Protein AF-V8NY51-F1 (afdb_monomer_lite)

Secondary structure (DSSP, 8-state):
-HHHHHHHHHHHHHHHHHHHHHHHHHHHHHHHHHHHHHHHHHHHHHHHHHHHHHHHHHHHHTTS-HHHHHHHHHHHHHHHHHHHHHHHHHHHHHHHHHHHHHHHHHHHHHHHHT--TT--------TTTHHHHHHHHHHHHHHHHHHHHHHHHHHHHHHHHHHHHHHHHHHHHHHHHHHHHHHHHHHT--HHHHHHHHHHHHS--S---HHHHHHHTTS------------PPP------SHHHHHHHHHHHHHHHHHHHTTT--

Organism: Ophiophagus hannah (NCBI:txid8665)

pLDDT: mean 74.8, std 20.64, range [30.45, 98.5]

Structure (mmCIF, N/CA/C/O backbone):
data_AF-V8NY51-F1
#
_entry.id   AF-V8NY51-F1
#
loop_
_atom_site.group_PDB
_atom_site.id
_atom_site.type_symbol
_atom_site.label_atom_id
_atom_site.label_alt_id
_atom_site.label_comp_id
_atom_site.label_asym_id
_atom_site.label_entity_id
_atom_site.label_seq_id
_atom_site.pdbx_PDB_ins_code
_atom_site.Cartn_x
_atom_site.Cartn_y
_atom_site.Cartn_z
_atom_site.occupancy
_atom_site.B_iso_or_equiv
_atom_site.auth_seq_id
_atom_site.auth_comp_id
_atom_site.auth_asym_id
_atom_site.auth_atom_id
_atom_site.pdbx_PDB_model_num
ATOM 1 N N . MET A 1 1 ? 51.376 -2.737 -38.845 1.00 46.22 1 MET A N 1
ATOM 2 C CA . MET A 1 1 ? 50.427 -3.809 -38.460 1.00 46.22 1 MET A CA 1
ATOM 3 C C . MET A 1 1 ? 50.020 -3.769 -36.981 1.00 46.22 1 MET A C 1
ATOM 5 O O . MET A 1 1 ? 48.850 -3.974 -36.711 1.00 46.22 1 MET A O 1
ATOM 9 N N . LEU A 1 2 ? 50.909 -3.431 -36.033 1.00 48.81 2 LEU A N 1
ATOM 10 C CA . LEU A 1 2 ? 50.607 -3.446 -34.583 1.00 48.81 2 LEU A CA 1
ATOM 11 C C . LEU A 1 2 ? 49.610 -2.372 -34.075 1.00 48.81 2 LEU A C 1
ATOM 13 O O . LEU A 1 2 ? 48.967 -2.581 -33.053 1.00 48.81 2 LEU A O 1
ATOM 17 N N . MET A 1 3 ? 49.437 -1.248 -34.781 1.00 48.09 3 MET A N 1
ATOM 18 C CA . MET A 1 3 ? 48.498 -0.178 -34.380 1.00 48.09 3 MET A CA 1
ATOM 19 C C . MET A 1 3 ? 47.025 -0.486 -34.710 1.00 48.09 3 MET A C 1
ATOM 21 O O . MET A 1 3 ? 46.135 0.048 -34.058 1.00 48.09 3 MET A O 1
ATOM 25 N N . LEU A 1 4 ? 46.757 -1.353 -35.696 1.00 52.78 4 LEU A N 1
ATOM 26 C CA . LEU A 1 4 ? 45.390 -1.754 -36.065 1.00 52.78 4 LEU A CA 1
ATOM 27 C C . LEU A 1 4 ? 44.801 -2.783 -35.086 1.00 52.78 4 LEU A C 1
ATOM 29 O O . LEU A 1 4 ? 43.610 -2.720 -34.804 1.00 52.78 4 LEU A O 1
ATOM 33 N N . GLY A 1 5 ? 45.634 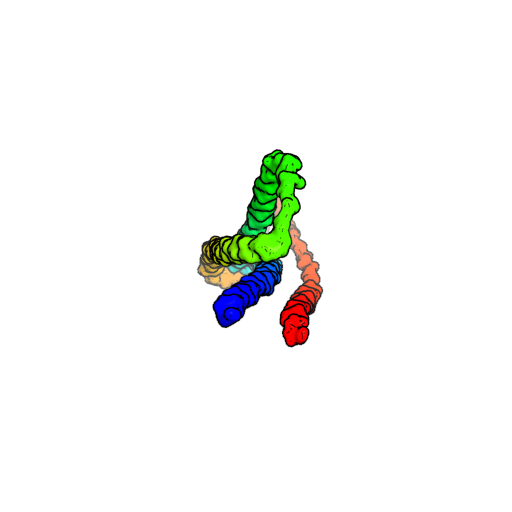-3.674 -34.529 1.00 53.16 5 GLY A N 1
ATOM 34 C CA . GLY A 1 5 ? 45.212 -4.674 -33.537 1.00 53.16 5 GLY A CA 1
ATOM 35 C C . GLY A 1 5 ? 44.739 -4.044 -32.225 1.00 53.16 5 GLY A C 1
ATOM 36 O O . GLY A 1 5 ? 43.625 -4.300 -31.791 1.00 53.16 5 GLY A O 1
ATOM 37 N N . ARG A 1 6 ? 45.504 -3.089 -31.673 1.00 57.78 6 ARG A N 1
ATOM 38 C CA . ARG A 1 6 ? 45.130 -2.385 -30.429 1.00 57.78 6 ARG A CA 1
ATOM 39 C C . ARG A 1 6 ? 43.792 -1.639 -30.507 1.00 57.78 6 ARG A C 1
ATOM 41 O O . ARG A 1 6 ? 43.082 -1.558 -29.511 1.00 57.78 6 ARG A O 1
ATOM 48 N N . GLY A 1 7 ? 43.456 -1.077 -31.669 1.00 60.12 7 GLY A N 1
ATOM 49 C CA . GLY A 1 7 ? 42.178 -0.392 -31.881 1.00 60.12 7 GLY A CA 1
ATOM 50 C C . GLY A 1 7 ? 40.994 -1.344 -32.083 1.00 60.12 7 GLY A C 1
ATOM 51 O O . GLY A 1 7 ? 39.855 -0.938 -31.881 1.00 60.12 7 GLY A O 1
ATOM 52 N N . LEU A 1 8 ? 41.229 -2.592 -32.498 1.00 62.44 8 LEU A N 1
ATOM 53 C CA . LEU A 1 8 ? 40.203 -3.640 -32.553 1.00 62.44 8 LEU A CA 1
ATOM 54 C C . LEU A 1 8 ? 39.927 -4.187 -31.145 1.00 62.44 8 LEU A C 1
ATOM 56 O O . LEU A 1 8 ? 38.780 -4.154 -30.714 1.00 62.44 8 LEU A O 1
ATOM 60 N N . ASP A 1 9 ? 40.975 -4.517 -30.385 1.00 65.44 9 ASP A N 1
ATOM 61 C CA . ASP A 1 9 ? 40.855 -5.059 -29.022 1.00 65.44 9 ASP A CA 1
ATOM 62 C C . ASP A 1 9 ? 40.101 -4.111 -28.064 1.00 65.44 9 ASP A C 1
ATOM 64 O O . ASP A 1 9 ? 39.288 -4.542 -27.245 1.00 65.44 9 ASP A O 1
ATOM 68 N N . ALA A 1 10 ? 40.329 -2.796 -28.178 1.00 67.62 10 ALA A N 1
ATOM 69 C CA . ALA A 1 10 ? 39.623 -1.793 -27.377 1.00 67.62 10 ALA A CA 1
ATOM 70 C C . ALA A 1 10 ? 38.119 -1.714 -27.711 1.00 67.62 10 ALA A C 1
ATOM 72 O O . ALA A 1 10 ? 37.292 -1.601 -26.804 1.00 67.62 10 ALA A O 1
ATOM 73 N N . ARG A 1 11 ? 37.762 -1.820 -28.998 1.00 70.25 11 ARG A N 1
ATOM 74 C CA . ARG A 1 11 ? 36.366 -1.804 -29.472 1.00 70.25 11 ARG A CA 1
ATOM 75 C C . ARG A 1 11 ? 35.618 -3.082 -29.098 1.00 70.25 11 ARG A C 1
ATOM 77 O O . ARG A 1 11 ? 34.444 -3.018 -28.730 1.00 70.25 11 ARG A O 1
ATOM 84 N N . ASP A 1 12 ? 36.298 -4.223 -29.134 1.00 75.62 12 ASP A N 1
ATOM 85 C CA . ASP A 1 12 ? 35.726 -5.503 -28.712 1.00 75.62 12 ASP A CA 1
ATOM 86 C C . ASP A 1 12 ? 35.458 -5.512 -27.201 1.00 75.62 12 ASP A C 1
ATOM 88 O O . ASP A 1 12 ? 34.381 -5.925 -26.760 1.00 75.62 12 ASP A O 1
ATOM 92 N N . ASN A 1 13 ? 36.375 -4.960 -26.396 1.00 79.19 13 ASN A N 1
ATOM 93 C CA . ASN A 1 13 ? 36.153 -4.807 -24.958 1.00 79.19 13 ASN A CA 1
ATOM 94 C C . ASN A 1 13 ? 34.978 -3.861 -24.645 1.00 79.19 13 ASN A C 1
ATOM 96 O O . ASN A 1 13 ? 34.147 -4.179 -23.796 1.00 79.19 13 ASN A O 1
ATOM 100 N N . GLN A 1 14 ? 34.877 -2.733 -25.351 1.00 78.62 14 GLN A N 1
ATOM 101 C CA . GLN A 1 14 ? 33.767 -1.784 -25.212 1.00 78.62 14 GLN A CA 1
ATOM 102 C C . GLN A 1 14 ? 32.420 -2.424 -25.579 1.00 78.62 14 GLN A C 1
ATOM 104 O O . GLN A 1 14 ? 31.444 -2.297 -24.844 1.00 78.62 14 GLN A O 1
ATOM 109 N N . THR A 1 15 ? 32.374 -3.183 -26.676 1.00 81.06 15 THR A N 1
ATOM 110 C CA . THR A 1 15 ? 31.166 -3.904 -27.105 1.00 81.06 15 THR A CA 1
ATOM 111 C C . THR A 1 15 ? 30.736 -4.946 -26.073 1.00 81.06 15 THR A C 1
ATOM 113 O O . THR A 1 15 ? 29.543 -5.086 -25.799 1.00 81.06 15 THR A O 1
ATOM 116 N N . ARG A 1 16 ? 31.693 -5.659 -25.465 1.00 85.94 16 ARG A N 1
ATOM 117 C CA . ARG A 1 16 ? 31.414 -6.615 -24.386 1.00 85.94 16 ARG A CA 1
ATOM 118 C C . ARG A 1 16 ? 30.806 -5.927 -23.164 1.00 85.94 16 ARG A C 1
ATOM 120 O O . ARG A 1 16 ? 29.773 -6.384 -22.690 1.00 85.94 16 ARG A O 1
ATOM 127 N N . GLN A 1 17 ? 31.397 -4.821 -22.709 1.00 85.31 17 GLN A N 1
ATOM 128 C CA . GLN A 1 17 ? 30.892 -4.064 -21.555 1.00 85.31 17 GLN A CA 1
ATOM 129 C C . GLN A 1 17 ? 29.467 -3.547 -21.779 1.00 85.31 17 GLN A C 1
ATOM 131 O O . GLN A 1 17 ? 28.640 -3.610 -20.877 1.00 85.31 17 GLN A O 1
ATOM 136 N N . ILE A 1 18 ? 29.153 -3.088 -22.994 1.00 86.50 18 ILE A N 1
ATOM 137 C CA . ILE A 1 18 ? 27.801 -2.638 -23.349 1.00 86.50 18 ILE A CA 1
ATOM 138 C C . ILE A 1 18 ? 26.796 -3.790 -23.264 1.00 86.50 18 ILE A C 1
ATOM 140 O O . ILE A 1 18 ? 25.734 -3.633 -22.668 1.00 86.50 18 ILE A O 1
ATOM 144 N N . ARG A 1 19 ? 27.123 -4.952 -23.844 1.00 88.19 19 ARG A N 1
ATOM 145 C CA . ARG A 1 19 ? 26.237 -6.127 -23.800 1.00 88.19 19 ARG A CA 1
ATOM 146 C C . ARG A 1 19 ? 25.999 -6.601 -22.372 1.00 88.19 19 ARG A C 1
ATOM 148 O O . ARG A 1 19 ? 24.869 -6.917 -22.025 1.00 88.19 19 ARG A O 1
ATOM 155 N N . GLU A 1 20 ? 27.046 -6.613 -21.557 1.00 93.00 20 GLU A N 1
ATOM 156 C CA . GLU A 1 20 ? 26.959 -6.968 -20.142 1.00 93.00 20 GLU A CA 1
ATOM 157 C C . GLU A 1 20 ? 26.083 -5.977 -19.365 1.00 93.00 20 GLU A C 1
ATOM 159 O O . GLU A 1 20 ? 25.201 -6.393 -18.621 1.00 93.00 20 GLU A O 1
ATOM 164 N N . ALA A 1 21 ? 26.242 -4.669 -19.592 1.00 90.75 21 ALA A N 1
ATOM 165 C CA . ALA A 1 21 ? 25.409 -3.650 -18.957 1.00 90.75 21 ALA A CA 1
ATOM 166 C C . ALA A 1 21 ? 23.920 -3.807 -19.307 1.00 90.75 21 ALA A C 1
ATOM 168 O O . ALA A 1 21 ? 23.075 -3.715 -18.417 1.00 90.75 21 ALA A O 1
ATOM 169 N N . VAL A 1 22 ? 23.599 -4.076 -20.577 1.00 92.31 22 VAL A N 1
ATOM 170 C CA . VAL A 1 22 ? 22.217 -4.329 -21.016 1.00 92.31 22 VAL A CA 1
ATOM 171 C C . VAL A 1 22 ? 21.676 -5.611 -20.385 1.00 92.31 22 VAL A C 1
ATOM 173 O O . VAL A 1 22 ? 20.619 -5.564 -19.763 1.00 92.31 22 VAL A O 1
ATOM 176 N N . SER A 1 23 ? 22.428 -6.713 -20.451 1.00 95.56 23 SER A N 1
ATOM 177 C CA . SER A 1 23 ? 22.021 -7.999 -19.873 1.00 95.56 23 SER A CA 1
ATOM 178 C C . SER A 1 23 ? 21.780 -7.908 -18.363 1.00 95.56 23 SER A C 1
ATOM 180 O O . SER A 1 23 ? 20.821 -8.488 -17.860 1.00 95.56 23 SER A O 1
ATOM 182 N N . ASN A 1 24 ? 22.615 -7.159 -17.638 1.00 96.00 24 ASN A N 1
ATOM 183 C CA . ASN A 1 24 ? 22.450 -6.948 -16.201 1.00 96.00 24 ASN A CA 1
ATOM 184 C C . ASN A 1 24 ? 21.186 -6.142 -15.888 1.00 96.00 24 ASN A C 1
ATOM 186 O O . ASN A 1 24 ? 20.493 -6.442 -14.919 1.00 96.00 24 ASN A O 1
ATOM 190 N N . VAL A 1 25 ? 20.873 -5.124 -16.698 1.00 96.56 25 VAL A N 1
ATOM 191 C CA . VAL A 1 25 ? 19.627 -4.361 -16.541 1.00 96.56 25 VAL A CA 1
ATOM 192 C C . VAL A 1 25 ? 18.423 -5.242 -16.813 1.00 96.56 25 VAL A C 1
ATOM 194 O O . VAL A 1 25 ? 17.515 -5.254 -15.994 1.00 96.56 25 VAL A O 1
ATOM 197 N N . GLU A 1 26 ? 18.415 -5.985 -17.919 1.00 94.94 26 GLU A N 1
ATOM 198 C CA . GLU A 1 26 ? 17.300 -6.863 -18.284 1.00 94.94 26 GLU A CA 1
ATOM 199 C C . GLU A 1 26 ? 17.021 -7.897 -17.192 1.00 94.94 26 GLU A C 1
ATOM 201 O O . GLU A 1 26 ? 15.873 -8.032 -16.768 1.00 94.94 26 GLU A O 1
ATOM 206 N N . LYS A 1 27 ? 18.072 -8.544 -16.674 1.00 96.25 27 LYS A N 1
ATOM 207 C CA . LYS A 1 27 ? 17.958 -9.499 -15.570 1.00 96.25 27 LYS A CA 1
ATOM 208 C C . LYS A 1 27 ? 17.388 -8.842 -14.312 1.00 96.25 27 LYS A C 1
ATOM 210 O O . LYS A 1 27 ? 16.312 -9.211 -13.852 1.00 96.25 27 LYS A O 1
ATOM 215 N N . HIS A 1 28 ? 18.077 -7.841 -13.769 1.00 97.12 28 HIS A N 1
ATOM 216 C CA . HIS A 1 28 ? 17.713 -7.299 -12.460 1.00 97.12 28 HIS A CA 1
ATOM 217 C C . HIS A 1 28 ? 16.422 -6.482 -12.481 1.00 97.12 28 HIS A C 1
ATOM 219 O O . HIS A 1 28 ? 15.698 -6.469 -11.492 1.00 97.12 28 HIS A O 1
ATOM 225 N N . PHE A 1 29 ? 16.094 -5.801 -13.583 1.00 96.25 29 PHE A N 1
ATOM 226 C CA . PHE A 1 29 ? 14.790 -5.144 -13.692 1.00 96.25 29 PHE A CA 1
ATOM 227 C C . PHE A 1 29 ? 13.666 -6.173 -13.834 1.00 96.25 29 PHE A C 1
ATOM 229 O O . PHE A 1 29 ? 12.587 -5.935 -13.297 1.00 96.25 29 PHE A O 1
ATOM 236 N N . GLY A 1 30 ? 13.915 -7.308 -14.496 1.00 92.81 30 GLY A N 1
ATOM 237 C CA . GLY A 1 30 ? 12.990 -8.442 -14.518 1.00 92.81 30 GLY A CA 1
ATOM 238 C C . GLY A 1 30 ? 12.700 -8.968 -13.110 1.00 92.81 30 GLY A C 1
ATOM 239 O O . GLY A 1 30 ? 11.540 -8.989 -12.697 1.00 92.81 30 GLY A O 1
ATOM 240 N N . GLU A 1 31 ? 13.752 -9.278 -12.348 1.00 96.19 31 GLU A N 1
ATOM 241 C CA . GLU A 1 31 ? 13.658 -9.728 -10.949 1.00 96.19 31 GLU A CA 1
ATOM 242 C C . GLU A 1 31 ? 12.934 -8.695 -10.071 1.00 96.19 31 GLU A C 1
ATOM 244 O O . GLU A 1 31 ? 12.006 -9.029 -9.337 1.00 96.19 31 GLU A O 1
ATOM 249 N N . LEU A 1 32 ? 13.293 -7.409 -10.180 1.00 95.12 32 LEU A N 1
ATOM 250 C CA . LEU A 1 32 ? 12.621 -6.338 -9.438 1.00 95.12 32 LEU A CA 1
ATOM 251 C C . LEU A 1 32 ? 11.127 -6.276 -9.759 1.00 95.12 32 LEU A C 1
ATOM 253 O O . LEU A 1 32 ? 10.318 -6.097 -8.852 1.00 95.12 32 LEU A O 1
ATOM 257 N N . CYS A 1 33 ? 10.738 -6.422 -11.027 1.00 92.62 33 CYS A N 1
ATOM 258 C CA . CYS A 1 33 ? 9.330 -6.440 -11.410 1.00 92.62 33 CYS A CA 1
ATOM 259 C C . CYS A 1 33 ? 8.570 -7.608 -10.768 1.00 92.62 33 CYS A C 1
ATOM 261 O O . CYS A 1 33 ? 7.465 -7.389 -10.269 1.00 92.62 33 CYS A O 1
ATOM 263 N N . GLN A 1 34 ? 9.152 -8.810 -10.750 1.00 93.25 34 GLN A N 1
ATOM 264 C CA . GLN A 1 34 ? 8.559 -9.977 -10.089 1.00 93.25 34 GLN A CA 1
ATOM 265 C C . GLN A 1 34 ? 8.423 -9.748 -8.579 1.00 93.25 34 GLN A C 1
ATOM 267 O O . GLN A 1 34 ? 7.333 -9.905 -8.029 1.00 93.25 34 GLN A O 1
ATOM 272 N N . ILE A 1 35 ? 9.484 -9.266 -7.926 1.00 95.44 35 ILE A N 1
ATOM 273 C CA . ILE A 1 35 ? 9.493 -8.989 -6.483 1.00 95.44 35 ILE A CA 1
ATOM 274 C C . ILE A 1 35 ? 8.460 -7.917 -6.116 1.00 95.44 35 ILE A C 1
ATOM 276 O O . ILE A 1 35 ? 7.714 -8.090 -5.155 1.00 95.44 35 ILE A O 1
ATOM 280 N N . PHE A 1 36 ? 8.358 -6.821 -6.875 1.00 93.00 36 PHE A N 1
ATOM 281 C CA . PHE A 1 36 ? 7.344 -5.794 -6.616 1.00 93.00 36 PHE A CA 1
ATOM 282 C C . PHE A 1 36 ? 5.919 -6.326 -6.800 1.00 93.00 36 PHE A C 1
ATOM 284 O O . PHE A 1 36 ? 5.031 -5.951 -6.035 1.00 93.00 36 PHE A O 1
ATOM 291 N N . ALA A 1 37 ? 5.685 -7.195 -7.786 1.00 86.50 37 ALA A N 1
ATOM 292 C CA . ALA A 1 37 ? 4.381 -7.824 -7.971 1.00 86.50 37 ALA A CA 1
ATOM 293 C C . ALA A 1 37 ? 4.028 -8.739 -6.787 1.00 86.50 37 ALA A C 1
ATOM 295 O O . ALA A 1 37 ? 2.929 -8.631 -6.239 1.00 86.50 37 ALA A O 1
ATOM 296 N N . ALA A 1 38 ? 4.968 -9.577 -6.342 1.00 89.19 38 ALA A N 1
ATOM 297 C CA . ALA A 1 38 ? 4.806 -10.415 -5.156 1.00 89.19 38 ALA A CA 1
ATOM 298 C C . ALA A 1 38 ? 4.560 -9.574 -3.891 1.00 89.19 38 ALA A C 1
ATOM 300 O O . ALA A 1 38 ? 3.629 -9.848 -3.138 1.00 89.19 38 ALA A O 1
ATOM 301 N N . TYR A 1 39 ? 5.314 -8.488 -3.703 1.00 92.19 39 TYR A N 1
ATOM 302 C CA . TYR A 1 39 ? 5.144 -7.563 -2.581 1.00 92.19 39 TYR A CA 1
ATOM 303 C C . TYR A 1 39 ? 3.727 -6.972 -2.512 1.00 92.19 39 TYR A C 1
ATOM 305 O O . TYR A 1 39 ? 3.111 -6.949 -1.444 1.00 92.19 39 TYR A O 1
ATOM 313 N N . VAL A 1 40 ? 3.177 -6.537 -3.650 1.00 87.81 40 VAL A N 1
ATOM 314 C CA . VAL A 1 40 ? 1.802 -6.012 -3.720 1.00 87.81 40 VAL A CA 1
ATOM 315 C C . VAL A 1 40 ? 0.779 -7.104 -3.387 1.00 87.81 40 VAL A C 1
ATOM 317 O O . VAL A 1 40 ? -0.146 -6.849 -2.620 1.00 87.81 40 VAL A O 1
ATOM 320 N N . ARG A 1 41 ? 0.963 -8.339 -3.879 1.00 87.25 41 ARG A N 1
ATOM 321 C CA . ARG A 1 41 ? 0.085 -9.473 -3.529 1.00 87.25 41 ARG A CA 1
ATOM 322 C C . ARG A 1 41 ? 0.119 -9.786 -2.031 1.00 87.25 41 ARG A C 1
ATOM 324 O O . ARG A 1 41 ? -0.939 -9.872 -1.413 1.00 87.25 41 ARG A O 1
ATOM 331 N N . LYS A 1 42 ? 1.311 -9.885 -1.424 1.00 91.50 42 LYS A N 1
ATOM 332 C CA . LYS A 1 42 ? 1.456 -10.108 0.029 1.00 91.50 42 LYS A CA 1
ATOM 333 C C . LYS A 1 42 ? 0.818 -8.975 0.842 1.00 91.50 42 LYS A C 1
ATOM 335 O O . LYS A 1 42 ? 0.217 -9.223 1.884 1.00 91.50 42 LYS A O 1
ATOM 340 N N . THR A 1 43 ? 0.876 -7.743 0.339 1.00 89.75 43 THR A N 1
ATOM 341 C CA . THR A 1 43 ? 0.224 -6.585 0.967 1.00 89.75 43 THR A CA 1
ATOM 342 C C . THR A 1 43 ? -1.304 -6.690 0.957 1.00 89.75 43 THR A C 1
ATOM 344 O O . THR A 1 43 ? -1.934 -6.403 1.977 1.00 89.75 43 THR A O 1
ATOM 347 N N . ALA A 1 44 ? -1.899 -7.153 -0.147 1.00 86.06 44 ALA A N 1
ATOM 348 C CA . ALA A 1 44 ? -3.335 -7.418 -0.224 1.00 86.06 44 ALA A CA 1
ATOM 349 C C . ALA A 1 44 ? -3.759 -8.555 0.724 1.00 86.06 44 ALA A C 1
ATOM 351 O O . ALA A 1 44 ? -4.700 -8.382 1.489 1.00 86.06 44 ALA A O 1
ATOM 352 N N . ARG A 1 45 ? -3.005 -9.662 0.778 1.00 88.06 45 ARG A N 1
ATOM 353 C CA . ARG A 1 45 ? -3.290 -10.777 1.705 1.00 88.06 45 ARG A CA 1
ATOM 354 C C . ARG A 1 45 ? -3.262 -10.357 3.172 1.00 88.06 45 ARG A C 1
ATOM 356 O O . ARG A 1 45 ? -4.104 -10.773 3.963 1.00 88.06 45 ARG A O 1
ATOM 363 N N . LEU A 1 46 ? -2.311 -9.498 3.546 1.00 90.75 46 LEU A N 1
ATOM 364 C CA . LEU A 1 46 ? -2.238 -8.963 4.906 1.00 90.75 46 LEU A CA 1
ATOM 365 C C . LEU A 1 46 ? -3.500 -8.168 5.277 1.00 90.75 46 LEU A C 1
ATOM 367 O O . LEU A 1 46 ? -3.918 -8.204 6.434 1.00 90.75 46 LEU A O 1
ATOM 371 N N . ARG A 1 47 ? -4.105 -7.462 4.314 1.00 91.00 47 ARG A N 1
ATOM 372 C CA . ARG A 1 47 ? -5.392 -6.785 4.506 1.00 91.00 47 ARG A CA 1
ATOM 373 C C . ARG A 1 47 ? -6.498 -7.806 4.755 1.00 91.00 47 ARG A C 1
ATOM 375 O O . ARG A 1 47 ? -7.173 -7.704 5.766 1.00 91.00 47 ARG A O 1
ATOM 382 N N . ASP A 1 48 ? -6.603 -8.841 3.931 1.00 91.25 48 ASP A N 1
ATOM 383 C CA . ASP A 1 48 ? -7.650 -9.857 4.091 1.00 91.25 48 ASP A CA 1
ATOM 384 C C . ASP A 1 48 ? -7.596 -10.519 5.488 1.00 91.25 48 ASP A C 1
ATOM 386 O O . ASP A 1 48 ? -8.619 -10.676 6.159 1.00 91.25 48 ASP A O 1
ATOM 390 N N . LYS A 1 49 ? -6.394 -10.821 6.005 1.00 95.19 49 LYS A N 1
ATOM 391 C CA . LYS A 1 49 ? -6.232 -11.329 7.383 1.00 95.19 49 LYS A CA 1
ATOM 392 C C . LYS A 1 49 ? -6.550 -10.278 8.452 1.00 95.19 49 LYS A C 1
ATOM 394 O O . LYS A 1 49 ? -7.076 -10.624 9.513 1.00 95.19 49 LYS A O 1
ATOM 399 N N . ALA A 1 50 ? -6.251 -9.004 8.204 1.00 94.38 50 ALA A N 1
ATOM 400 C CA . ALA A 1 50 ? -6.621 -7.923 9.111 1.00 94.38 50 ALA A CA 1
ATOM 401 C C . ALA A 1 50 ? -8.151 -7.748 9.190 1.00 94.38 50 ALA A C 1
ATOM 403 O O . ALA A 1 50 ? -8.675 -7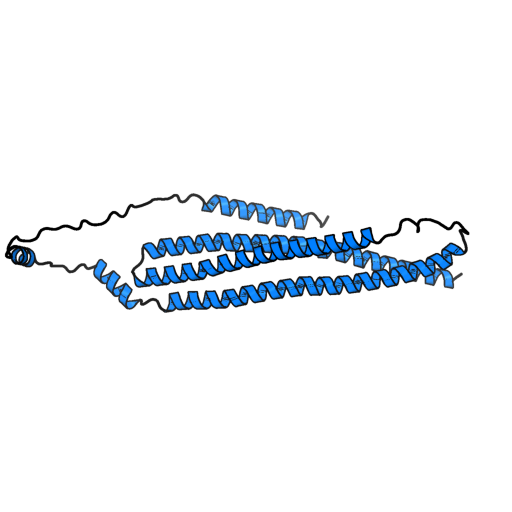.525 10.284 1.00 94.38 50 ALA A O 1
ATOM 404 N N . ASP A 1 51 ? -8.884 -7.933 8.091 1.00 94.25 51 ASP A N 1
ATOM 405 C CA . ASP A 1 51 ? -10.352 -7.916 8.062 1.00 94.25 51 ASP A CA 1
ATOM 406 C C . ASP A 1 51 ? -10.936 -9.062 8.897 1.00 94.25 51 ASP A C 1
ATOM 408 O O . ASP A 1 51 ? -11.866 -8.861 9.685 1.00 94.25 51 ASP A O 1
ATOM 412 N N . LEU A 1 52 ? -10.360 -10.265 8.801 1.00 96.69 52 LEU A N 1
ATOM 413 C CA . LEU A 1 52 ? -10.738 -11.384 9.670 1.00 96.69 52 LEU A CA 1
ATOM 414 C C . LEU A 1 52 ? -10.510 -11.055 11.152 1.00 96.69 52 LEU A C 1
ATOM 416 O O . LEU A 1 52 ? -11.385 -11.317 11.981 1.00 96.69 52 LEU A O 1
ATOM 420 N N . LEU A 1 53 ? -9.377 -10.430 11.486 1.00 97.44 53 LEU A N 1
ATOM 421 C CA . LEU A 1 53 ? -9.069 -10.016 12.854 1.00 97.44 53 LEU A CA 1
ATOM 422 C C . LEU A 1 53 ? -10.080 -8.987 13.384 1.00 97.44 53 LEU A C 1
ATOM 424 O O . LEU A 1 53 ? -10.584 -9.145 14.495 1.00 97.44 53 LEU A O 1
ATOM 428 N N . VAL A 1 54 ? -10.413 -7.961 12.597 1.00 97.50 54 VAL A N 1
ATOM 429 C CA . VAL A 1 54 ? -11.451 -6.972 12.945 1.00 97.50 54 VAL A CA 1
ATOM 430 C C . VAL A 1 54 ? -12.781 -7.659 13.245 1.00 97.50 54 VAL A C 1
ATOM 432 O O . VAL A 1 54 ? -13.414 -7.373 14.265 1.00 97.50 54 VAL A O 1
ATOM 435 N N . ASN A 1 55 ? -13.201 -8.579 12.374 1.00 97.25 55 ASN A N 1
ATOM 436 C CA . ASN A 1 55 ? -14.470 -9.284 12.516 1.00 97.25 55 ASN A CA 1
ATOM 437 C C . ASN A 1 55 ? -14.521 -10.122 13.801 1.00 97.25 55 ASN A C 1
ATOM 439 O O . ASN A 1 55 ? -15.524 -10.078 14.520 1.00 97.25 55 ASN A O 1
ATOM 443 N N . GLU A 1 56 ? -13.439 -10.831 14.132 1.00 98.50 56 GLU A N 1
ATOM 444 C CA . GLU A 1 56 ? -13.357 -11.614 15.369 1.00 98.50 56 GLU A CA 1
ATOM 445 C C . GLU A 1 56 ? -13.348 -10.713 16.613 1.00 98.50 56 GLU A C 1
ATOM 447 O O . GLU A 1 56 ? -14.046 -10.999 17.587 1.00 98.50 56 GLU A O 1
ATOM 452 N N . ILE A 1 57 ? -12.648 -9.572 16.577 1.00 98.44 57 ILE A N 1
ATOM 453 C CA . ILE A 1 57 ? -12.666 -8.600 17.683 1.00 98.44 57 ILE A CA 1
ATOM 454 C C . ILE A 1 57 ? -14.077 -8.047 17.892 1.00 98.44 57 ILE A C 1
ATOM 456 O O . ILE A 1 57 ? -14.532 -7.949 19.032 1.00 98.44 57 ILE A O 1
ATOM 460 N N . HIS A 1 58 ? -14.808 -7.723 16.824 1.00 98.31 58 HIS A N 1
ATOM 461 C CA . HIS A 1 58 ? -16.205 -7.304 16.940 1.00 98.31 58 HIS A CA 1
ATOM 462 C C . HIS A 1 58 ? -17.107 -8.403 17.514 1.00 98.31 58 HIS A C 1
ATOM 464 O O . HIS A 1 58 ? -18.002 -8.095 18.312 1.00 98.31 58 HIS A O 1
ATOM 470 N N . ALA A 1 59 ? -16.886 -9.661 17.124 1.00 98.38 59 ALA A N 1
ATOM 471 C CA . ALA A 1 59 ? -17.628 -10.802 17.644 1.00 98.38 59 ALA A CA 1
ATOM 472 C C . ALA A 1 59 ? -17.370 -10.997 19.145 1.00 98.38 59 ALA A C 1
ATOM 474 O O . ALA A 1 59 ? -18.328 -11.095 19.915 1.00 98.38 59 ALA A O 1
ATOM 475 N N . TYR A 1 60 ? -16.106 -10.958 19.574 1.00 98.50 60 TYR A N 1
ATOM 476 C CA . TYR A 1 60 ? -15.740 -11.061 20.985 1.00 98.50 60 TYR A CA 1
ATOM 477 C C . TYR A 1 60 ? -16.246 -9.864 21.793 1.00 98.50 60 TYR A C 1
ATOM 479 O O . TYR A 1 60 ? -16.899 -10.033 22.814 1.00 98.50 60 TYR A O 1
ATOM 487 N N . ALA A 1 61 ? -16.104 -8.639 21.284 1.00 98.19 61 ALA A N 1
ATOM 488 C CA . ALA A 1 61 ? -16.655 -7.452 21.936 1.00 98.19 61 ALA A CA 1
ATOM 489 C C . ALA A 1 61 ? -18.162 -7.582 22.219 1.00 98.19 61 ALA A C 1
ATOM 491 O O . ALA A 1 61 ? -18.672 -7.023 23.187 1.00 98.19 61 ALA A O 1
ATOM 492 N N . ALA A 1 62 ? -18.916 -8.321 21.396 1.00 97.69 62 ALA A N 1
ATOM 493 C CA . ALA A 1 62 ? -20.338 -8.528 21.631 1.00 97.69 62 ALA A CA 1
ATOM 494 C C . ALA A 1 62 ? -20.646 -9.350 22.897 1.00 97.69 62 ALA A C 1
ATOM 496 O O . ALA A 1 62 ? -21.751 -9.175 23.425 1.00 97.69 62 ALA A O 1
ATOM 497 N N . THR A 1 63 ? -19.707 -10.180 23.370 1.00 96.69 63 THR A N 1
ATOM 498 C CA . THR A 1 63 ? -19.831 -11.033 24.566 1.00 96.69 63 THR A CA 1
ATOM 499 C C . THR A 1 63 ? -19.368 -10.363 25.853 1.00 96.69 63 THR A C 1
ATOM 501 O O . THR A 1 63 ? -19.721 -10.836 26.931 1.00 96.69 63 THR A O 1
ATOM 504 N N . GLU A 1 64 ? -18.631 -9.260 25.744 1.00 96.69 64 GLU A N 1
ATOM 505 C CA . GLU A 1 64 ? -17.988 -8.606 26.881 1.00 96.69 64 GLU A CA 1
ATOM 506 C C . GLU A 1 64 ? -18.869 -7.576 27.604 1.00 96.69 64 GLU A C 1
ATOM 508 O O . GLU A 1 64 ? -19.938 -7.154 27.139 1.00 96.69 64 GLU A O 1
ATOM 513 N N . THR A 1 65 ? -18.389 -7.168 28.779 1.00 95.94 65 THR A N 1
ATOM 514 C CA . THR A 1 65 ? -18.942 -6.092 29.608 1.00 95.94 65 THR A CA 1
ATOM 515 C C . THR A 1 65 ? -18.936 -4.739 28.879 1.00 95.94 65 THR A C 1
ATOM 517 O O . THR A 1 65 ? -18.188 -4.561 27.918 1.00 95.94 65 THR A O 1
ATOM 520 N N . PRO A 1 66 ? -19.807 -3.781 29.260 1.00 94.75 66 PRO A N 1
ATOM 521 C CA . PRO A 1 66 ? -20.059 -2.579 28.465 1.00 94.75 66 PRO A CA 1
ATOM 522 C C . PRO A 1 66 ? -18.820 -1.753 28.094 1.00 94.75 66 PRO A C 1
ATOM 524 O O . PRO A 1 66 ? -18.739 -1.318 26.941 1.00 94.75 66 PRO A O 1
ATOM 527 N N . ASN A 1 67 ? -17.866 -1.548 29.009 1.00 94.94 67 ASN A N 1
ATOM 528 C CA . ASN A 1 67 ? -16.695 -0.717 28.722 1.00 94.94 67 ASN A CA 1
ATOM 529 C C . ASN A 1 67 ? -15.675 -1.449 27.848 1.00 94.94 67 ASN A C 1
ATOM 531 O O . ASN A 1 67 ? -15.217 -0.890 26.852 1.00 94.94 67 ASN A O 1
ATOM 535 N N . LEU A 1 68 ? -15.386 -2.716 28.139 1.00 97.31 68 LEU A N 1
ATOM 536 C CA . LEU A 1 68 ? -14.520 -3.572 27.332 1.00 97.31 68 LEU A CA 1
ATOM 537 C C . LEU A 1 68 ? -15.095 -3.752 25.926 1.00 97.31 68 LEU A C 1
ATOM 539 O O . LEU A 1 68 ? -14.385 -3.588 24.937 1.00 97.31 68 LEU A O 1
ATOM 543 N N . LYS A 1 69 ? -16.405 -3.982 25.817 1.00 97.56 69 LYS A N 1
ATOM 544 C CA . LYS A 1 69 ? -17.126 -4.017 24.542 1.00 97.56 69 LYS A CA 1
ATOM 545 C C . LYS A 1 69 ? -16.929 -2.739 23.737 1.00 97.56 69 LYS A C 1
ATOM 547 O O . LYS A 1 69 ? -16.687 -2.813 22.533 1.00 97.56 69 LYS A O 1
ATOM 552 N N . LEU A 1 70 ? -17.067 -1.576 24.372 1.00 97.25 70 LEU A N 1
ATOM 553 C CA . LEU A 1 70 ? -16.881 -0.290 23.707 1.00 97.25 70 LEU A CA 1
ATOM 554 C C . LEU A 1 70 ? -15.423 -0.091 23.272 1.00 97.25 70 LEU A C 1
ATOM 556 O O . LEU A 1 70 ? -15.187 0.265 22.120 1.00 97.25 70 LEU A O 1
ATOM 560 N N . GLY A 1 71 ? -14.455 -0.370 24.147 1.00 97.81 71 GLY A N 1
ATOM 561 C CA . GLY A 1 71 ? -13.027 -0.247 23.845 1.00 97.81 71 GLY A CA 1
ATOM 562 C C . GLY A 1 71 ? -12.582 -1.150 22.696 1.00 97.81 71 GLY A C 1
ATOM 563 O O . GLY A 1 71 ? -11.934 -0.679 21.762 1.00 97.81 71 GLY A O 1
ATOM 564 N N . LEU A 1 72 ? -13.002 -2.420 22.705 1.00 98.31 72 LEU A N 1
ATOM 565 C CA . LEU A 1 72 ? -12.719 -3.374 21.629 1.00 98.31 72 LEU A CA 1
ATOM 566 C C . LEU A 1 72 ? -13.379 -2.969 20.308 1.00 98.31 72 LEU A C 1
ATOM 568 O O . LEU A 1 72 ? -12.744 -3.058 19.259 1.00 98.31 72 LEU A O 1
ATOM 572 N N . LYS A 1 73 ? -14.629 -2.486 20.343 1.00 98.12 73 LYS A N 1
ATOM 573 C CA . LYS A 1 73 ? -15.294 -1.963 19.143 1.00 98.12 73 LYS A CA 1
ATOM 574 C C . LYS A 1 73 ? -14.558 -0.765 18.560 1.00 98.12 73 LYS A C 1
ATOM 576 O O . LYS A 1 73 ? -14.265 -0.775 17.374 1.00 98.12 73 LYS A O 1
ATOM 581 N N . ASN A 1 74 ? -14.212 0.217 19.388 1.00 98.00 74 ASN A N 1
ATOM 582 C CA . ASN A 1 74 ? -13.502 1.406 18.927 1.00 98.00 74 ASN A CA 1
ATOM 583 C C . ASN A 1 74 ? -12.104 1.056 18.392 1.00 98.00 74 ASN A C 1
ATOM 585 O O . ASN A 1 74 ? -11.660 1.636 17.406 1.00 98.00 74 ASN A O 1
ATOM 589 N N . PHE A 1 75 ? -11.406 0.098 19.012 1.00 98.25 75 PHE A N 1
ATOM 590 C CA . PHE A 1 75 ? -10.150 -0.434 18.478 1.00 98.25 75 PHE A CA 1
ATOM 591 C C . PHE A 1 75 ? -10.346 -1.050 17.087 1.00 98.25 75 PHE A C 1
ATOM 593 O O . PHE A 1 75 ? -9.617 -0.696 16.164 1.00 98.25 75 PHE A O 1
ATOM 600 N N . ALA A 1 76 ? -11.331 -1.939 16.931 1.00 97.75 76 ALA A N 1
ATOM 601 C CA . ALA A 1 76 ? -11.619 -2.602 15.662 1.00 97.75 76 ALA A CA 1
ATOM 602 C C . ALA A 1 76 ? -12.046 -1.606 14.571 1.00 97.75 76 ALA A C 1
ATOM 604 O O . ALA A 1 76 ? -11.596 -1.723 13.432 1.00 97.75 76 ALA A O 1
ATOM 605 N N . ASP A 1 77 ? -12.826 -0.581 14.925 1.00 97.25 77 ASP A N 1
ATOM 606 C CA . ASP A 1 77 ? -13.227 0.491 14.011 1.00 97.25 77 ASP A CA 1
ATOM 607 C C . ASP A 1 77 ? -12.012 1.310 13.539 1.00 97.25 77 ASP A C 1
ATOM 609 O O . ASP A 1 77 ? -11.883 1.589 12.348 1.00 97.25 77 ASP A O 1
ATOM 613 N N . GLU A 1 78 ? -11.088 1.683 14.437 1.00 97.12 78 GLU A N 1
ATOM 614 C CA . GLU A 1 78 ? -9.842 2.356 14.033 1.00 97.12 78 GLU A CA 1
ATOM 615 C C . GLU A 1 78 ? -8.969 1.445 13.168 1.00 97.12 78 GLU A C 1
ATOM 617 O O . GLU A 1 78 ? -8.462 1.872 12.131 1.00 97.12 78 GLU A O 1
ATOM 622 N N . PHE A 1 79 ? -8.824 0.176 13.548 1.00 94.94 79 PHE A N 1
ATOM 623 C CA . PHE A 1 79 ? -8.015 -0.775 12.796 1.00 94.94 79 PHE A CA 1
ATOM 624 C C . PHE A 1 79 ? -8.601 -1.063 11.403 1.00 94.94 79 PHE A C 1
ATOM 626 O O . PHE A 1 79 ? -7.844 -1.191 10.446 1.00 94.94 79 PHE A O 1
ATOM 633 N N . SER A 1 80 ? -9.927 -1.047 11.239 1.00 95.06 80 SER A N 1
ATOM 634 C CA . SER A 1 80 ? -10.591 -1.138 9.927 1.00 95.06 80 SER A CA 1
ATOM 635 C C . SER A 1 80 ? -10.231 0.032 9.011 1.00 95.06 80 SER A C 1
ATOM 637 O O . SER A 1 80 ? -9.917 -0.168 7.841 1.00 95.06 80 SER A O 1
ATOM 639 N N . LYS A 1 81 ? -10.163 1.262 9.542 1.00 93.44 81 LYS A N 1
ATOM 640 C CA . LYS A 1 81 ? -9.770 2.442 8.744 1.00 93.44 81 LYS A CA 1
ATOM 641 C C . LYS A 1 81 ? -8.363 2.317 8.163 1.00 93.44 81 LYS A C 1
ATOM 643 O O . LYS A 1 81 ? -8.084 2.894 7.113 1.00 93.44 81 LYS A O 1
ATOM 648 N N . LEU A 1 82 ? -7.463 1.595 8.836 1.00 90.38 82 LEU A N 1
ATOM 649 C CA . LEU A 1 82 ? -6.125 1.325 8.307 1.00 90.38 82 LEU A CA 1
ATOM 650 C C . LEU A 1 82 ? -6.190 0.494 7.019 1.00 90.38 82 LEU A C 1
ATOM 652 O O . LEU A 1 82 ? -5.405 0.717 6.097 1.00 90.38 82 LEU A O 1
ATOM 656 N N . GLN A 1 83 ? -7.135 -0.441 6.957 1.00 86.00 83 GLN A N 1
ATOM 657 C CA . GLN A 1 83 ? -7.346 -1.331 5.820 1.00 86.00 83 GLN A CA 1
ATOM 658 C C . GLN A 1 83 ? -7.955 -0.581 4.636 1.00 86.00 83 GLN A C 1
ATOM 660 O O . GLN A 1 83 ? -7.431 -0.666 3.523 1.00 86.00 83 GLN A O 1
ATOM 665 N N . ASP A 1 84 ? -8.964 0.251 4.901 1.00 85.38 84 ASP A N 1
ATOM 666 C CA . ASP A 1 84 ? -9.557 1.152 3.907 1.00 85.38 84 ASP A CA 1
ATOM 667 C C . ASP A 1 84 ? -8.515 2.113 3.320 1.00 85.38 84 ASP A C 1
ATOM 669 O O . ASP A 1 84 ? -8.480 2.356 2.112 1.00 85.38 84 ASP A O 1
ATOM 673 N N . TYR A 1 85 ? -7.632 2.653 4.167 1.00 83.50 85 TYR A N 1
ATOM 674 C CA . TYR A 1 85 ? -6.564 3.547 3.723 1.00 83.50 85 TYR A CA 1
ATOM 675 C C . TYR A 1 85 ? -5.575 2.836 2.791 1.00 83.50 85 TYR A C 1
ATOM 677 O O . TYR A 1 85 ? -5.209 3.388 1.752 1.00 83.50 85 TYR A O 1
ATOM 685 N N . ARG A 1 86 ? -5.197 1.594 3.121 1.00 80.00 86 ARG A N 1
ATOM 686 C CA . ARG A 1 86 ? -4.336 0.762 2.271 1.00 80.00 86 ARG A CA 1
ATOM 687 C C . ARG A 1 86 ? -4.974 0.509 0.896 1.00 80.00 86 ARG A C 1
ATOM 689 O O . ARG A 1 86 ? -4.300 0.661 -0.117 1.00 80.00 86 ARG A O 1
ATOM 696 N N . GLN A 1 87 ? -6.271 0.193 0.848 1.00 77.38 87 GLN A N 1
ATOM 697 C CA . GLN A 1 87 ? -7.018 -0.011 -0.406 1.00 77.38 87 GLN A CA 1
ATOM 698 C C . GLN A 1 87 ? -7.106 1.274 -1.251 1.00 77.38 87 GLN A C 1
ATOM 700 O O . GLN A 1 87 ? -6.878 1.255 -2.461 1.00 77.38 87 GLN A O 1
ATOM 705 N N . ALA A 1 88 ? -7.392 2.417 -0.624 1.00 71.62 88 ALA A N 1
ATOM 706 C CA . ALA A 1 88 ? -7.527 3.689 -1.331 1.00 71.62 88 ALA A CA 1
ATOM 707 C C . ALA A 1 88 ? -6.210 4.171 -1.975 1.00 71.62 88 ALA A C 1
ATOM 709 O O . ALA A 1 88 ? -6.232 4.805 -3.035 1.00 71.62 88 ALA A O 1
ATOM 710 N N . GLU A 1 89 ? -5.062 3.876 -1.360 1.00 68.81 89 GLU A N 1
ATOM 711 C CA . GLU A 1 89 ? -3.742 4.189 -1.920 1.00 68.81 89 GLU A CA 1
ATOM 712 C C . GLU A 1 89 ? -3.428 3.348 -3.172 1.00 68.81 89 GLU A C 1
ATOM 714 O O . GLU A 1 89 ? -2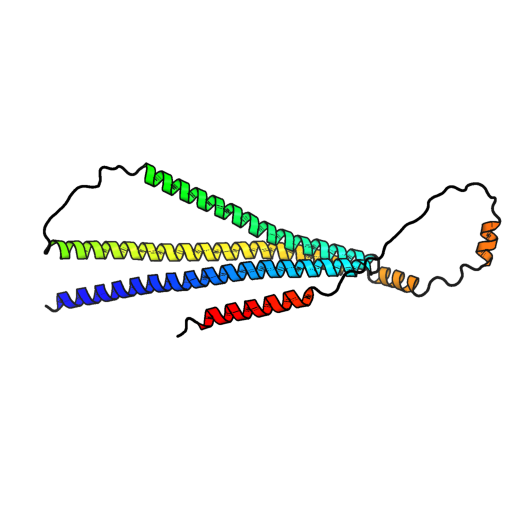.922 3.877 -4.171 1.00 68.81 89 GLU A O 1
ATOM 719 N N . GLU A 1 90 ? -3.798 2.063 -3.162 1.00 65.38 90 GLU A N 1
ATOM 720 C CA . GLU A 1 90 ? -3.662 1.159 -4.312 1.00 65.38 90 GLU A CA 1
ATOM 721 C C . GLU A 1 90 ? -4.486 1.652 -5.519 1.00 65.38 90 GLU A C 1
ATOM 723 O O . GLU A 1 90 ? -3.970 1.752 -6.642 1.00 65.38 90 GLU A O 1
ATOM 728 N N . ASP A 1 91 ? -5.736 2.061 -5.291 1.00 62.84 91 ASP A N 1
ATOM 729 C CA . ASP A 1 91 ? -6.652 2.515 -6.346 1.00 62.84 91 ASP A CA 1
ATOM 730 C C . ASP A 1 91 ? -6.263 3.882 -6.941 1.00 62.84 91 ASP A C 1
ATOM 732 O O . ASP A 1 91 ? -6.349 4.118 -8.159 1.00 62.84 91 ASP A O 1
ATOM 736 N N . LEU A 1 92 ? -5.764 4.798 -6.105 1.00 60.34 92 LEU A N 1
ATOM 737 C CA . LEU A 1 92 ? -5.249 6.089 -6.566 1.00 60.34 92 LEU A CA 1
ATOM 738 C C . LEU A 1 92 ? -4.008 5.908 -7.461 1.00 60.34 92 LEU A C 1
ATOM 740 O O . LEU A 1 92 ? -3.818 6.638 -8.438 1.00 60.34 92 LEU A O 1
ATOM 744 N N . LYS A 1 93 ? -3.188 4.886 -7.198 1.00 61.62 93 LYS A N 1
ATOM 745 C CA . LYS A 1 93 ? -2.025 4.540 -8.026 1.00 61.62 93 LYS A CA 1
ATOM 746 C C . LYS A 1 93 ? -2.428 3.917 -9.367 1.00 61.62 93 LYS A C 1
ATOM 748 O O . LYS A 1 93 ? -1.844 4.254 -10.407 1.00 61.62 93 LYS A O 1
ATOM 753 N N . ALA A 1 94 ? -3.446 3.058 -9.386 1.00 61.12 94 ALA A N 1
ATOM 754 C CA . ALA A 1 94 ? -3.983 2.475 -10.619 1.00 61.12 94 ALA A CA 1
ATOM 755 C C . ALA A 1 94 ? -4.542 3.556 -11.567 1.00 61.12 94 ALA A C 1
ATOM 757 O O . ALA A 1 94 ? -4.282 3.557 -12.774 1.00 61.12 94 ALA A O 1
ATOM 758 N N . THR A 1 95 ? -5.237 4.549 -11.014 1.00 58.38 95 THR A N 1
ATOM 759 C CA . THR A 1 95 ? -5.760 5.681 -11.795 1.00 58.38 95 THR A CA 1
ATOM 760 C C . THR A 1 95 ? -4.653 6.624 -12.287 1.00 58.38 95 THR A C 1
ATOM 762 O O . THR A 1 95 ? -4.700 7.080 -13.435 1.00 58.38 95 THR A O 1
ATOM 765 N N . LEU A 1 96 ? -3.607 6.870 -11.489 1.00 60.38 96 LEU A N 1
ATOM 766 C CA . LEU A 1 96 ? -2.461 7.693 -11.901 1.00 60.38 96 LEU A CA 1
ATOM 767 C C . LEU A 1 96 ? -1.636 7.034 -13.023 1.00 60.38 96 LEU A C 1
ATOM 769 O O . LEU A 1 96 ? -1.237 7.688 -13.991 1.00 60.38 96 LEU A O 1
ATOM 773 N N . THR A 1 97 ? -1.408 5.721 -12.931 1.00 63.88 97 THR A N 1
ATOM 774 C CA . THR A 1 97 ? -0.689 4.953 -13.961 1.00 63.88 97 THR A CA 1
ATOM 775 C C . THR A 1 97 ? -1.462 4.888 -15.279 1.00 63.88 97 THR A C 1
ATOM 777 O O . THR A 1 97 ? -0.850 5.019 -16.344 1.00 63.88 97 THR A O 1
ATOM 780 N N . ALA A 1 98 ? -2.794 4.782 -15.234 1.00 65.19 98 ALA A N 1
ATOM 781 C CA . ALA A 1 98 ? -3.646 4.888 -16.418 1.00 65.19 98 ALA A CA 1
ATOM 782 C C . ALA A 1 98 ? -3.492 6.253 -17.118 1.00 65.19 98 ALA A C 1
ATOM 784 O O . ALA A 1 98 ? -3.253 6.298 -18.327 1.00 65.19 98 ALA A O 1
ATOM 785 N N . LYS A 1 99 ? -3.503 7.361 -16.362 1.00 62.97 99 LYS A N 1
ATOM 786 C CA . LYS A 1 99 ? -3.295 8.709 -16.925 1.00 62.97 99 LYS A CA 1
ATOM 787 C C . LYS A 1 99 ? -1.897 8.920 -17.504 1.00 62.97 99 LYS A C 1
ATOM 789 O O . LYS A 1 99 ? -1.746 9.532 -18.560 1.00 62.97 99 LYS A O 1
ATOM 794 N N . ASN A 1 100 ? -0.863 8.372 -16.867 1.00 68.50 100 ASN A N 1
ATOM 795 C CA . ASN A 1 100 ? 0.502 8.444 -17.395 1.00 68.50 100 ASN A CA 1
ATOM 796 C C . ASN A 1 100 ? 0.669 7.652 -18.705 1.00 68.50 100 ASN A C 1
ATOM 798 O O . ASN A 1 100 ? 1.432 8.064 -19.584 1.00 68.50 100 ASN A O 1
ATOM 802 N N . ARG A 1 101 ? -0.053 6.535 -18.878 1.00 70.44 101 ARG A N 1
ATOM 803 C CA . ARG A 1 101 ? -0.099 5.801 -20.156 1.00 70.44 101 ARG A CA 1
ATOM 804 C C . ARG A 1 101 ? -0.799 6.613 -21.248 1.00 70.44 101 ARG A C 1
ATOM 806 O O . ARG A 1 101 ? -0.275 6.682 -22.358 1.00 70.44 101 ARG A O 1
ATOM 813 N N . GLU A 1 102 ? -1.905 7.278 -20.924 1.00 69.00 102 GLU A N 1
ATOM 814 C CA . GLU A 1 102 ? -2.630 8.164 -21.846 1.00 69.00 102 GLU A CA 1
ATOM 815 C C . GLU A 1 102 ? -1.748 9.336 -22.320 1.00 69.00 102 GLU A C 1
ATOM 817 O O . GLU A 1 102 ? -1.639 9.596 -23.520 1.00 69.00 102 GLU A O 1
ATOM 822 N N . ALA A 1 103 ? -1.003 9.966 -21.405 1.00 67.06 103 ALA A N 1
ATOM 823 C CA . ALA A 1 103 ? -0.052 11.030 -21.734 1.00 67.06 103 ALA A CA 1
ATOM 824 C C . ALA A 1 103 ? 1.074 10.556 -22.679 1.00 67.06 103 ALA A C 1
ATOM 826 O O . ALA A 1 103 ? 1.454 11.268 -23.615 1.00 67.06 103 ALA A O 1
ATOM 827 N N . LYS A 1 104 ? 1.589 9.331 -22.485 1.00 74.00 104 LYS A N 1
ATOM 828 C CA . LYS A 1 104 ? 2.589 8.730 -23.387 1.00 74.00 104 LYS A CA 1
ATOM 829 C C . LYS A 1 104 ? 2.011 8.429 -24.773 1.00 74.00 104 LYS A C 1
ATOM 831 O O . LYS A 1 104 ? 2.689 8.682 -25.770 1.00 74.00 104 LYS A O 1
ATOM 836 N N . GLN A 1 105 ? 0.777 7.928 -24.848 1.00 76.56 105 GLN A N 1
ATOM 837 C CA . GLN A 1 105 ? 0.098 7.653 -26.119 1.00 76.56 105 GLN A CA 1
ATOM 838 C C . GLN A 1 105 ? -0.172 8.939 -26.910 1.00 76.56 105 GLN A C 1
ATOM 840 O O . GLN A 1 105 ? 0.120 8.989 -28.104 1.00 76.56 105 GLN A O 1
ATOM 845 N N . LEU A 1 106 ? -0.626 10.005 -26.244 1.00 71.75 106 LEU A N 1
ATOM 846 C CA . LEU A 1 106 ? -0.818 11.326 -26.854 1.00 71.75 106 LEU A CA 1
ATOM 847 C C . LEU A 1 106 ? 0.492 11.893 -27.423 1.00 71.75 106 LEU A C 1
ATOM 849 O O . LEU A 1 106 ? 0.522 12.343 -28.568 1.00 71.75 106 LEU A O 1
ATOM 853 N N . SER A 1 107 ? 1.600 11.787 -26.681 1.00 72.25 107 SER A N 1
ATOM 854 C CA . SER A 1 107 ? 2.914 12.246 -27.156 1.00 72.25 107 SER A CA 1
ATOM 855 C C . SER A 1 107 ? 3.438 11.436 -28.355 1.00 72.25 107 SER A C 1
ATOM 857 O O . SER A 1 107 ? 4.018 11.997 -29.290 1.00 72.25 107 SER A O 1
ATOM 859 N N . GLN A 1 108 ? 3.219 10.116 -28.378 1.00 73.31 108 GLN A N 1
ATOM 860 C CA . GLN A 1 108 ? 3.575 9.275 -29.530 1.00 73.31 108 GLN A CA 1
ATOM 861 C C . GLN A 1 108 ? 2.722 9.582 -30.769 1.00 73.31 108 GLN A C 1
ATOM 863 O O . GLN A 1 108 ? 3.247 9.619 -31.888 1.00 73.31 108 GLN A O 1
ATOM 868 N N . LEU A 1 109 ? 1.427 9.837 -30.582 1.00 65.06 109 LEU A N 1
ATOM 869 C CA . LEU A 1 109 ? 0.516 10.215 -31.659 1.00 65.06 109 LEU A CA 1
ATOM 870 C C . LEU A 1 109 ? 0.905 11.571 -32.267 1.00 65.06 109 LEU A C 1
ATOM 872 O O . LEU A 1 109 ? 0.898 11.742 -33.483 1.00 65.06 109 LEU A O 1
ATOM 876 N N . GLU A 1 110 ? 1.332 12.524 -31.439 1.00 67.94 110 GLU A N 1
ATOM 877 C CA . GLU A 1 110 ? 1.783 13.837 -31.900 1.00 67.94 110 GLU A CA 1
ATOM 878 C C . GLU A 1 110 ? 3.088 13.756 -32.713 1.00 67.94 110 GLU A C 1
ATOM 880 O O . GLU A 1 110 ? 3.202 14.381 -33.769 1.00 67.94 110 GLU A O 1
ATOM 885 N N . ARG A 1 111 ? 4.039 12.905 -32.299 1.00 67.56 111 ARG A N 1
ATOM 886 C CA . ARG A 1 111 ? 5.283 12.648 -33.052 1.00 67.56 111 ARG A CA 1
ATOM 887 C C . ARG A 1 111 ? 5.045 11.964 -34.395 1.00 67.56 111 ARG A C 1
ATOM 889 O O . ARG A 1 111 ? 5.716 12.284 -35.374 1.00 67.56 111 ARG A O 1
ATOM 896 N N . THR A 1 112 ? 4.117 11.013 -34.454 1.00 61.75 112 THR A N 1
ATOM 897 C CA . THR A 1 112 ? 3.773 10.318 -35.707 1.00 61.75 112 THR A CA 1
ATOM 898 C C . THR A 1 112 ? 2.991 11.220 -36.658 1.00 61.75 112 THR A C 1
ATOM 900 O O . THR A 1 112 ? 3.235 11.172 -37.861 1.00 61.75 112 THR A O 1
ATOM 903 N N . ARG A 1 113 ? 2.154 12.124 -36.132 1.00 60.84 113 ARG A N 1
ATOM 904 C CA . ARG A 1 113 ? 1.448 13.144 -36.925 1.00 60.84 113 ARG A CA 1
ATOM 905 C C . ARG A 1 113 ? 2.383 14.172 -37.577 1.00 60.84 113 ARG A C 1
ATOM 907 O O . ARG A 1 113 ? 2.010 14.767 -38.580 1.00 60.84 113 ARG A O 1
ATOM 914 N N . GLN A 1 114 ? 3.576 14.392 -37.022 1.00 61.31 114 GLN A N 1
ATOM 915 C CA . GLN A 1 114 ? 4.555 15.369 -37.524 1.00 61.31 114 GLN A CA 1
ATOM 916 C C . GLN A 1 114 ? 5.600 14.785 -38.494 1.00 61.31 114 GLN A C 1
ATOM 918 O O . GLN A 1 114 ? 6.463 15.518 -38.977 1.00 61.31 114 GLN A O 1
ATOM 923 N N . ARG A 1 115 ? 5.570 13.480 -38.796 1.00 56.66 115 ARG A N 1
ATOM 924 C CA . ARG A 1 115 ? 6.600 12.846 -39.634 1.00 56.66 115 ARG A CA 1
ATOM 925 C C . ARG A 1 115 ? 6.252 12.981 -41.125 1.00 56.66 115 ARG A C 1
ATOM 927 O O . ARG A 1 115 ? 5.283 12.389 -41.591 1.00 56.66 115 ARG A O 1
ATOM 934 N N . ASN A 1 116 ? 7.045 13.755 -41.872 1.00 56.00 116 ASN A N 1
ATOM 935 C CA . ASN A 1 116 ? 6.850 13.972 -43.311 1.00 56.00 116 ASN A CA 1
ATOM 936 C C . ASN A 1 116 ? 7.255 12.737 -44.156 1.00 56.00 116 ASN A C 1
ATOM 938 O O . ASN A 1 116 ? 8.292 12.133 -43.880 1.00 56.00 116 ASN A O 1
ATOM 942 N N . PRO A 1 117 ? 6.509 12.384 -45.225 1.00 53.44 117 PRO A N 1
ATOM 943 C CA . PRO A 1 117 ? 6.780 11.205 -46.067 1.00 53.44 117 PRO A CA 1
ATOM 944 C C . PRO A 1 117 ? 8.032 11.270 -46.964 1.00 53.44 117 PRO A C 1
ATOM 946 O O . PRO A 1 117 ? 8.385 10.261 -47.573 1.00 53.44 117 PRO A O 1
ATOM 949 N N . SER A 1 118 ? 8.686 12.429 -47.093 1.00 55.69 118 SER A N 1
ATOM 950 C CA . SER A 1 118 ? 9.695 12.677 -48.141 1.00 55.69 118 SER A CA 1
ATOM 951 C C . SER A 1 118 ? 11.125 12.216 -47.828 1.00 55.69 118 SER A C 1
ATOM 953 O O . SER A 1 118 ? 11.959 12.222 -48.728 1.00 55.69 118 SER A O 1
ATOM 955 N N . ASP A 1 119 ? 11.429 11.752 -46.614 1.00 52.56 119 ASP A N 1
ATOM 956 C CA . ASP A 1 119 ? 12.818 11.461 -46.199 1.00 52.56 119 ASP A CA 1
ATOM 957 C C . ASP A 1 119 ? 13.328 10.056 -46.589 1.00 52.56 119 ASP A C 1
ATOM 959 O O . ASP A 1 119 ? 14.241 9.511 -45.970 1.00 52.56 119 ASP A O 1
ATOM 963 N N . ARG A 1 120 ? 12.739 9.426 -47.616 1.00 45.28 120 ARG A N 1
ATOM 964 C CA . ARG A 1 120 ? 13.013 8.020 -47.980 1.00 45.28 120 ARG A CA 1
ATOM 965 C C . ARG A 1 120 ? 13.942 7.802 -49.183 1.00 45.28 120 ARG A C 1
ATOM 967 O O . ARG A 1 120 ? 14.026 6.688 -49.687 1.00 45.28 120 ARG A O 1
ATOM 974 N N . HIS A 1 121 ? 14.660 8.824 -49.629 1.00 55.12 121 HIS A N 1
ATOM 975 C CA . HIS A 1 121 ? 15.627 8.745 -50.732 1.00 55.12 121 HIS A CA 1
ATOM 976 C C . HIS A 1 121 ? 16.801 9.664 -50.351 1.00 55.12 121 HIS A C 1
ATOM 978 O O . HIS A 1 121 ? 16.556 10.784 -49.928 1.00 55.12 121 HIS A O 1
ATOM 984 N N . ILE A 1 122 ? 18.088 9.316 -50.373 1.00 48.06 122 ILE A N 1
ATOM 985 C CA . ILE A 1 122 ? 18.979 8.637 -51.333 1.00 48.06 122 ILE A CA 1
ATOM 986 C C . ILE A 1 122 ? 20.144 8.065 -50.465 1.00 48.06 122 ILE A C 1
ATOM 988 O O . ILE A 1 122 ? 20.352 8.534 -49.348 1.00 48.06 122 ILE A O 1
ATOM 992 N N . ILE A 1 123 ? 20.899 7.029 -50.846 1.00 49.03 123 ILE A N 1
ATOM 993 C CA . ILE A 1 123 ? 22.288 7.144 -51.354 1.00 49.03 123 ILE A CA 1
ATOM 994 C C . ILE A 1 123 ? 22.882 5.725 -51.442 1.00 49.03 123 ILE A C 1
ATOM 996 O O . ILE A 1 123 ? 23.036 5.041 -50.428 1.00 49.03 123 ILE A O 1
ATOM 1000 N N . ALA A 1 124 ? 23.286 5.332 -52.649 1.00 48.78 124 ALA A N 1
ATOM 1001 C CA . ALA A 1 124 ? 24.318 4.328 -52.888 1.00 48.78 124 ALA A CA 1
ATOM 1002 C C . ALA A 1 124 ? 25.678 5.045 -52.985 1.00 48.78 124 ALA A C 1
ATOM 1004 O O . ALA A 1 124 ? 25.722 6.079 -53.638 1.00 48.78 124 ALA A O 1
ATOM 1005 N N . GLU A 1 125 ? 26.736 4.525 -52.333 1.00 41.47 125 GLU A N 1
ATOM 1006 C CA . GLU A 1 125 ? 28.105 4.426 -52.905 1.00 41.47 125 GLU A CA 1
ATOM 1007 C C . GLU A 1 125 ? 29.221 4.004 -51.920 1.00 41.47 125 GLU A C 1
ATOM 1009 O O . GLU A 1 125 ? 29.266 4.445 -50.770 1.00 41.47 125 GLU A O 1
ATOM 1014 N N . SER A 1 126 ? 30.161 3.226 -52.488 1.00 54.47 126 SER A N 1
ATOM 1015 C CA . SER A 1 126 ? 31.563 2.926 -52.123 1.00 54.47 126 SER A CA 1
ATOM 1016 C C . SER A 1 126 ? 31.839 2.091 -50.861 1.00 54.47 126 SER A C 1
ATOM 1018 O O . SER A 1 126 ? 31.995 2.619 -49.771 1.00 54.47 126 SER A O 1
ATOM 1020 N N . GLU A 1 127 ? 31.975 0.768 -51.013 1.00 55.78 127 GLU A N 1
ATOM 1021 C CA . GLU A 1 127 ? 31.905 -0.228 -49.923 1.00 55.78 127 GLU A CA 1
ATOM 1022 C C . GLU A 1 127 ? 33.184 -0.507 -49.101 1.00 55.78 127 GLU A C 1
ATOM 1024 O O . GLU A 1 127 ? 33.118 -1.317 -48.182 1.00 55.78 127 GLU A O 1
ATOM 1029 N N . LEU A 1 128 ? 34.335 0.151 -49.321 1.00 50.22 128 LEU A N 1
ATOM 1030 C CA . LEU A 1 128 ? 35.565 -0.218 -48.575 1.00 50.22 128 LEU A CA 1
ATOM 1031 C C . LEU A 1 128 ? 36.284 0.920 -47.826 1.00 50.22 128 LEU A C 1
ATOM 1033 O O . LEU A 1 128 ? 36.805 0.686 -46.739 1.00 50.22 128 LEU A O 1
ATOM 1037 N N . GLN A 1 129 ? 36.261 2.170 -48.307 1.00 52.34 129 GLN A N 1
ATOM 1038 C CA . GLN A 1 129 ? 36.732 3.332 -47.517 1.00 52.34 129 GLN A CA 1
ATOM 1039 C C . GLN A 1 129 ? 35.636 3.910 -46.609 1.00 52.34 129 GLN A C 1
ATOM 1041 O O . GLN A 1 129 ? 35.921 4.431 -45.528 1.00 52.34 129 GLN A O 1
ATOM 1046 N N . ARG A 1 130 ? 34.373 3.735 -47.007 1.00 56.03 130 ARG A N 1
ATOM 1047 C CA . ARG A 1 130 ? 33.187 4.055 -46.213 1.00 56.03 130 ARG A CA 1
ATOM 1048 C C . ARG A 1 130 ? 33.106 3.221 -44.940 1.00 56.03 130 ARG A C 1
ATOM 1050 O O . ARG A 1 130 ? 32.822 3.782 -43.896 1.00 56.03 130 ARG A O 1
ATOM 1057 N N . ALA A 1 131 ? 33.484 1.942 -44.980 1.00 52.59 131 ALA A N 1
ATOM 1058 C CA . ALA A 1 131 ? 33.444 1.053 -43.818 1.00 52.59 131 ALA A CA 1
ATOM 1059 C C . ALA A 1 131 ? 34.280 1.553 -42.621 1.00 52.59 131 ALA A C 1
ATOM 1061 O O . ALA A 1 131 ? 33.884 1.343 -41.481 1.00 52.59 131 ALA A O 1
ATOM 1062 N N . SER A 1 132 ? 35.403 2.254 -42.844 1.00 51.88 132 SER A N 1
ATOM 1063 C CA . SER A 1 132 ? 36.229 2.784 -41.744 1.00 51.88 132 SER A CA 1
ATOM 1064 C C . SER A 1 132 ? 35.743 4.135 -41.204 1.00 51.88 132 SER A C 1
ATOM 1066 O O . SER A 1 132 ? 35.854 4.372 -40.002 1.00 51.88 132 SER A O 1
ATOM 1068 N N . LEU A 1 133 ? 35.228 5.028 -42.060 1.00 60.28 133 LEU A N 1
ATOM 1069 C CA . LEU A 1 133 ? 34.617 6.294 -41.623 1.00 60.28 133 LEU A CA 1
ATOM 1070 C C . LEU A 1 133 ? 33.256 6.049 -40.960 1.00 60.28 133 LEU A C 1
ATOM 1072 O O . LEU A 1 133 ? 32.958 6.657 -39.931 1.00 60.28 133 LEU A O 1
ATOM 1076 N N . ASP A 1 134 ? 32.486 5.099 -41.489 1.00 63.50 134 ASP A N 1
ATOM 1077 C CA . ASP A 1 134 ? 31.250 4.617 -40.887 1.00 63.50 134 ASP A CA 1
ATOM 1078 C C . ASP A 1 134 ? 31.546 3.894 -39.572 1.00 63.50 134 ASP A C 1
ATOM 1080 O O . ASP A 1 134 ? 30.874 4.197 -38.599 1.00 63.50 134 ASP A O 1
ATOM 1084 N N . ALA A 1 135 ? 32.601 3.071 -39.463 1.00 63.06 135 ALA A N 1
ATOM 1085 C CA . ALA A 1 135 ? 32.967 2.428 -38.194 1.00 63.06 135 ALA A CA 1
ATOM 1086 C C . ALA A 1 135 ? 33.291 3.431 -37.070 1.00 63.06 135 ALA A C 1
ATOM 1088 O O . ALA A 1 135 ? 32.849 3.248 -35.936 1.00 63.06 135 ALA A O 1
ATOM 1089 N N . THR A 1 136 ? 34.037 4.504 -37.358 1.00 67.50 136 THR A N 1
ATOM 1090 C CA . THR A 1 136 ? 34.338 5.549 -36.359 1.00 67.50 136 THR A CA 1
ATOM 1091 C C . THR A 1 136 ? 33.083 6.342 -35.991 1.00 67.50 136 THR A C 1
ATOM 1093 O O . THR A 1 136 ? 32.852 6.641 -34.818 1.00 67.50 136 THR A O 1
ATOM 1096 N N . ARG A 1 137 ? 32.231 6.648 -36.977 1.00 75.44 137 ARG A N 1
ATOM 1097 C CA . ARG A 1 137 ? 30.943 7.315 -36.756 1.00 75.44 137 ARG A CA 1
ATOM 1098 C C . ARG A 1 137 ? 29.996 6.457 -35.913 1.00 75.44 137 ARG A C 1
ATOM 1100 O O . ARG A 1 137 ? 29.416 6.973 -34.963 1.00 75.44 137 ARG A O 1
ATOM 1107 N N . THR A 1 138 ? 29.868 5.167 -36.217 1.00 71.06 138 THR A N 1
ATOM 1108 C CA . THR A 1 138 ? 29.033 4.227 -35.459 1.00 71.06 138 THR A CA 1
ATOM 1109 C C . THR A 1 138 ? 29.588 3.982 -34.062 1.00 71.06 138 THR A C 1
ATOM 1111 O O . THR A 1 138 ? 28.805 3.855 -33.131 1.00 71.06 138 THR A O 1
ATOM 1114 N N . SER A 1 139 ? 30.916 3.981 -33.884 1.00 70.62 139 SER A N 1
ATOM 1115 C CA . SER A 1 139 ? 31.548 3.866 -32.560 1.00 70.62 139 SER A CA 1
ATOM 1116 C C . SER A 1 139 ? 31.167 5.042 -31.659 1.00 70.62 139 SER A C 1
ATOM 1118 O O . SER A 1 139 ? 30.737 4.836 -30.530 1.00 70.62 139 SER A O 1
ATOM 1120 N N . ARG A 1 140 ? 31.232 6.275 -32.178 1.00 75.38 140 ARG A N 1
ATOM 1121 C CA . ARG A 1 140 ? 30.828 7.471 -31.425 1.00 75.38 140 ARG A CA 1
ATOM 1122 C C . ARG A 1 140 ? 29.323 7.507 -31.138 1.00 75.38 140 ARG A C 1
ATOM 1124 O O . ARG A 1 140 ? 28.908 7.883 -30.051 1.00 75.38 140 ARG A O 1
ATOM 1131 N N . GLN A 1 141 ? 28.497 7.091 -32.097 1.00 78.81 141 GLN A N 1
ATOM 1132 C CA . GLN A 1 141 ? 27.051 6.967 -31.878 1.00 78.81 141 GLN A CA 1
ATOM 1133 C C . GLN A 1 141 ? 26.721 5.913 -30.814 1.00 78.81 141 GLN A C 1
ATOM 1135 O O . GLN A 1 141 ? 25.800 6.109 -30.022 1.00 78.81 141 GLN A O 1
ATOM 1140 N N . LEU A 1 142 ? 27.472 4.810 -30.777 1.00 77.44 142 LEU A N 1
ATOM 1141 C CA . LEU A 1 142 ? 27.330 3.775 -29.761 1.00 77.44 142 LEU A CA 1
ATOM 1142 C C . LEU A 1 142 ? 27.724 4.299 -28.375 1.00 77.44 142 LEU A C 1
ATOM 1144 O O . LEU A 1 142 ? 26.988 4.051 -27.427 1.00 77.44 142 LEU A O 1
ATOM 1148 N N . GLU A 1 143 ? 28.808 5.076 -28.273 1.00 80.06 143 GLU A N 1
ATOM 1149 C CA . GLU A 1 143 ? 29.218 5.781 -27.045 1.00 80.06 143 GLU A CA 1
ATOM 1150 C C . GLU A 1 143 ? 28.131 6.722 -26.522 1.00 80.06 143 GLU A C 1
ATOM 1152 O O . GLU A 1 143 ? 27.733 6.641 -25.365 1.00 80.06 143 GLU A O 1
ATOM 1157 N N . GLU A 1 144 ? 27.581 7.575 -27.384 1.00 85.12 144 GLU A N 1
ATOM 1158 C CA . GLU A 1 144 ? 26.493 8.477 -26.995 1.00 85.12 144 GLU A CA 1
ATOM 1159 C C . GLU A 1 144 ? 25.228 7.699 -26.588 1.00 85.12 144 GLU A C 1
ATOM 1161 O O . GLU A 1 144 ? 24.506 8.099 -25.672 1.00 85.12 144 GLU A O 1
ATOM 1166 N N . THR A 1 145 ? 24.962 6.562 -27.236 1.00 84.12 145 THR A N 1
ATOM 1167 C CA . THR A 1 145 ? 23.816 5.701 -26.913 1.00 84.12 145 THR A CA 1
ATOM 1168 C C . THR A 1 145 ? 23.989 5.016 -25.560 1.00 84.12 145 THR A C 1
ATOM 1170 O O . THR A 1 145 ? 23.046 5.029 -24.769 1.00 84.12 145 THR A O 1
ATOM 1173 N N . ILE A 1 146 ? 25.170 4.463 -25.260 1.00 87.62 146 ILE A N 1
ATOM 1174 C CA . ILE A 1 146 ? 25.429 3.833 -23.958 1.00 87.62 146 ILE A CA 1
ATOM 1175 C C . ILE A 1 146 ? 25.441 4.869 -22.833 1.00 87.62 146 ILE A C 1
ATOM 1177 O O . ILE A 1 146 ? 24.853 4.624 -21.785 1.00 87.62 146 ILE A O 1
ATOM 1181 N N . ASP A 1 147 ? 25.997 6.060 -23.063 1.00 90.56 147 ASP A N 1
ATOM 1182 C CA . ASP A 1 147 ? 25.947 7.158 -22.094 1.00 90.56 147 ASP A CA 1
ATOM 1183 C C . ASP A 1 147 ? 24.503 7.539 -21.753 1.00 90.56 147 ASP A C 1
ATOM 1185 O O . ASP A 1 147 ? 24.164 7.785 -20.593 1.00 90.56 147 ASP A O 1
ATOM 1189 N N . ASN A 1 148 ? 23.636 7.603 -22.765 1.00 93.19 148 ASN A N 1
ATOM 1190 C CA . ASN A 1 148 ? 22.219 7.885 -22.566 1.00 93.19 148 ASN A CA 1
ATOM 1191 C C . ASN A 1 148 ? 21.505 6.731 -21.856 1.00 93.19 148 ASN A C 1
ATOM 1193 O O . ASN A 1 148 ? 20.694 6.995 -20.970 1.00 93.19 148 ASN A O 1
ATOM 1197 N N . PHE A 1 149 ? 21.826 5.482 -22.200 1.00 93.56 149 PHE A N 1
ATOM 1198 C CA . PHE A 1 149 ? 21.302 4.293 -21.529 1.00 93.56 149 PHE A CA 1
ATOM 1199 C C . PHE A 1 149 ? 21.661 4.285 -20.039 1.00 93.56 149 PHE A C 1
ATOM 1201 O O . PHE A 1 149 ? 20.774 4.189 -19.197 1.00 93.56 149 PHE A O 1
ATOM 1208 N N . GLU A 1 150 ? 22.934 4.486 -19.697 1.00 94.69 150 GLU A N 1
ATOM 1209 C CA . GLU A 1 150 ? 23.411 4.531 -18.312 1.00 94.69 150 GLU A CA 1
ATOM 1210 C C . GLU A 1 150 ? 22.783 5.691 -17.528 1.00 94.69 150 GLU A C 1
ATOM 1212 O O . GLU A 1 150 ? 22.286 5.507 -16.413 1.00 94.69 150 GLU A O 1
ATOM 1217 N N . LYS A 1 151 ? 22.716 6.887 -18.129 1.00 96.31 151 LYS A N 1
ATOM 1218 C CA . LYS A 1 151 ? 22.028 8.039 -17.521 1.00 96.31 151 LYS A CA 1
ATOM 1219 C C . LYS A 1 151 ? 20.548 7.755 -17.283 1.00 96.31 151 LYS A C 1
ATOM 1221 O O . LYS A 1 151 ? 20.017 8.178 -16.255 1.00 96.31 151 LYS A O 1
ATOM 1226 N N . GLN A 1 152 ? 19.878 7.091 -18.222 1.00 95.19 152 GLN A N 1
ATOM 1227 C CA . GLN A 1 152 ? 18.460 6.770 -18.104 1.00 95.19 152 GLN A CA 1
ATOM 1228 C C . GLN A 1 152 ? 18.226 5.706 -17.031 1.00 95.19 152 GLN A C 1
ATOM 1230 O O . GLN A 1 152 ? 17.412 5.939 -16.145 1.00 95.19 152 GLN A O 1
ATOM 1235 N N . LYS A 1 153 ? 19.027 4.634 -17.012 1.00 96.31 153 LYS A N 1
ATOM 1236 C CA . LYS A 1 153 ? 19.018 3.608 -15.960 1.00 96.31 153 LYS A CA 1
ATOM 1237 C C . LYS A 1 153 ? 19.102 4.228 -14.567 1.00 96.31 153 LYS A C 1
ATOM 1239 O O . LYS A 1 153 ? 18.280 3.932 -13.708 1.00 96.31 153 LYS A O 1
ATOM 1244 N N . ILE A 1 154 ? 20.059 5.133 -14.344 1.00 97.50 154 ILE A N 1
ATOM 1245 C CA . ILE A 1 154 ? 20.216 5.810 -13.046 1.00 97.50 154 ILE A CA 1
ATOM 1246 C C . ILE A 1 154 ? 18.962 6.617 -12.691 1.00 97.50 154 ILE A C 1
ATOM 1248 O O . ILE A 1 154 ? 18.515 6.589 -11.544 1.00 97.50 154 ILE A O 1
ATOM 1252 N N . LYS A 1 155 ? 18.390 7.352 -13.651 1.00 97.38 155 LYS A N 1
ATOM 1253 C CA . LYS A 1 155 ? 17.161 8.124 -13.421 1.00 97.38 155 LYS A CA 1
ATOM 1254 C C . LYS A 1 155 ? 15.981 7.220 -13.086 1.00 97.38 155 LYS A C 1
ATOM 1256 O O . LYS A 1 155 ? 15.258 7.536 -12.148 1.00 97.38 155 LYS A O 1
ATOM 1261 N N . ASP A 1 156 ? 15.824 6.116 -13.804 1.00 95.00 156 ASP A N 1
ATOM 1262 C CA . ASP A 1 156 ? 14.725 5.175 -13.605 1.00 95.00 156 ASP A CA 1
ATOM 1263 C C . ASP A 1 156 ? 14.830 4.491 -12.242 1.00 95.00 156 ASP A C 1
ATOM 1265 O O . ASP A 1 156 ? 13.856 4.498 -11.496 1.00 95.00 156 ASP A O 1
ATOM 1269 N N . ILE A 1 157 ? 16.020 4.017 -11.852 1.00 96.94 157 ILE A N 1
ATOM 1270 C CA . ILE A 1 157 ? 16.260 3.448 -10.514 1.00 96.94 157 ILE A CA 1
ATOM 1271 C C . ILE A 1 157 ? 15.922 4.471 -9.432 1.00 96.94 157 ILE A C 1
ATOM 1273 O O . ILE A 1 157 ? 15.186 4.164 -8.495 1.00 96.94 157 ILE A O 1
ATOM 1277 N N . LYS A 1 158 ? 16.431 5.704 -9.564 1.00 97.44 158 LYS A N 1
ATOM 1278 C CA . LYS A 1 158 ? 16.126 6.768 -8.603 1.00 97.44 158 LYS A CA 1
ATOM 1279 C C . LYS A 1 158 ? 14.627 7.004 -8.508 1.00 97.44 158 LYS A C 1
ATOM 1281 O O . LYS A 1 158 ? 14.129 7.143 -7.399 1.00 97.44 158 LYS A O 1
ATOM 1286 N N . ASN A 1 159 ? 13.933 7.060 -9.640 1.00 94.06 159 ASN A N 1
ATOM 1287 C CA . ASN A 1 159 ? 12.503 7.312 -9.675 1.00 94.06 159 ASN A CA 1
ATOM 1288 C C . ASN A 1 159 ? 11.718 6.177 -9.011 1.00 94.06 159 ASN A C 1
ATOM 1290 O O . ASN A 1 159 ? 10.997 6.431 -8.057 1.00 94.06 159 ASN A O 1
ATOM 1294 N N . ILE A 1 160 ? 11.928 4.934 -9.452 1.00 93.25 160 ILE A N 1
ATOM 1295 C CA . ILE A 1 160 ? 11.221 3.749 -8.950 1.00 93.25 160 ILE A CA 1
ATOM 1296 C C . ILE A 1 160 ? 11.419 3.600 -7.440 1.00 93.25 160 ILE A C 1
ATOM 1298 O O . ILE A 1 160 ? 10.446 3.489 -6.698 1.00 93.25 160 ILE A O 1
ATOM 1302 N N . LEU A 1 161 ? 12.671 3.639 -6.971 1.00 96.25 161 LEU A N 1
ATOM 1303 C CA . LEU A 1 161 ? 12.965 3.435 -5.553 1.00 96.25 161 LEU A CA 1
ATOM 1304 C C . LEU A 1 161 ? 12.510 4.614 -4.688 1.00 96.25 161 LEU A C 1
ATOM 1306 O O . LEU A 1 161 ? 12.028 4.399 -3.581 1.00 96.25 161 LEU A O 1
ATOM 1310 N N . SER A 1 162 ? 12.625 5.853 -5.177 1.00 93.44 162 SER A N 1
ATOM 1311 C CA . SER A 1 162 ? 12.164 7.020 -4.409 1.00 93.44 162 SER A CA 1
ATOM 1312 C C . SER A 1 162 ? 10.641 7.069 -4.326 1.00 93.44 162 SER A C 1
ATOM 1314 O O . SER A 1 162 ? 10.110 7.385 -3.265 1.00 93.44 162 SER A O 1
ATOM 1316 N N . GLU A 1 163 ? 9.933 6.739 -5.410 1.00 89.69 163 GLU A N 1
ATOM 1317 C CA . GLU A 1 163 ? 8.472 6.613 -5.403 1.00 89.69 163 GLU A CA 1
ATOM 1318 C C . GLU A 1 163 ? 8.030 5.523 -4.427 1.00 89.69 163 GLU A C 1
ATOM 1320 O O . GLU A 1 163 ? 7.183 5.792 -3.581 1.00 89.69 163 GLU A O 1
ATOM 1325 N N . PHE A 1 164 ? 8.646 4.336 -4.486 1.00 92.75 164 PHE A N 1
ATOM 1326 C CA . PHE A 1 164 ? 8.354 3.241 -3.560 1.00 92.75 164 PHE A CA 1
ATOM 1327 C C . PHE A 1 164 ? 8.534 3.663 -2.096 1.00 92.75 164 PHE A C 1
ATOM 1329 O O . PHE A 1 164 ? 7.598 3.561 -1.311 1.00 92.75 164 PHE A O 1
ATOM 1336 N N . ILE A 1 165 ? 9.696 4.221 -1.741 1.00 93.38 165 ILE A N 1
ATOM 1337 C CA . ILE A 1 165 ? 9.967 4.679 -0.370 1.00 93.38 165 ILE A CA 1
ATOM 1338 C C . ILE A 1 165 ? 8.971 5.761 0.061 1.00 93.38 165 ILE A C 1
ATOM 1340 O O . ILE A 1 165 ? 8.525 5.763 1.203 1.00 93.38 165 ILE A O 1
ATOM 1344 N N . THR A 1 166 ? 8.610 6.683 -0.832 1.00 92.25 166 THR A N 1
ATOM 1345 C CA . THR A 1 166 ? 7.678 7.770 -0.497 1.00 92.25 166 THR A CA 1
ATOM 1346 C C . THR A 1 166 ? 6.272 7.240 -0.214 1.00 92.25 166 THR A C 1
ATOM 1348 O O . THR A 1 166 ? 5.649 7.696 0.741 1.00 92.25 166 THR A O 1
ATOM 1351 N N . ILE A 1 167 ? 5.798 6.275 -1.008 1.00 87.25 167 ILE A N 1
ATOM 1352 C CA . ILE A 1 167 ? 4.523 5.570 -0.796 1.00 87.25 167 ILE A CA 1
ATOM 1353 C C . ILE A 1 167 ? 4.539 4.897 0.582 1.00 87.25 167 ILE A C 1
ATOM 1355 O O . ILE A 1 167 ? 3.727 5.230 1.441 1.00 87.25 167 ILE A O 1
ATOM 1359 N N . GLU A 1 168 ? 5.547 4.066 0.857 1.00 90.31 168 GLU A N 1
ATOM 1360 C CA . GLU A 1 168 ? 5.661 3.370 2.146 1.00 90.31 168 GLU A CA 1
ATOM 1361 C C . GLU A 1 168 ? 5.755 4.339 3.336 1.00 90.31 168 GLU A C 1
ATOM 1363 O O . GLU A 1 168 ? 5.136 4.125 4.376 1.00 90.31 168 GLU A O 1
ATOM 1368 N N . MET A 1 169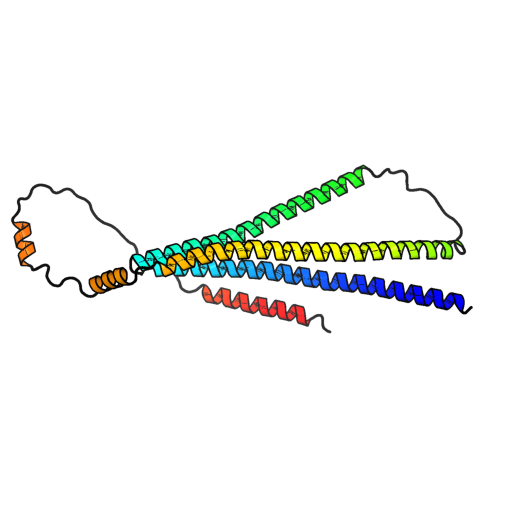 ? 6.486 5.449 3.202 1.00 92.69 169 MET A N 1
ATOM 1369 C CA . MET A 1 169 ? 6.571 6.466 4.256 1.00 92.69 169 MET A CA 1
ATOM 1370 C C . MET A 1 169 ? 5.221 7.128 4.547 1.00 92.69 169 MET A C 1
ATOM 1372 O O . MET A 1 169 ? 4.901 7.360 5.716 1.00 92.69 169 MET A O 1
ATOM 1376 N N . LEU A 1 170 ? 4.441 7.450 3.511 1.00 89.31 170 LEU A N 1
ATOM 1377 C CA . LEU A 1 170 ? 3.105 8.027 3.669 1.00 89.31 170 LEU A CA 1
ATOM 1378 C C . LEU A 1 170 ? 2.168 7.028 4.346 1.00 89.31 170 LEU A C 1
ATOM 1380 O O . LEU A 1 170 ? 1.524 7.379 5.340 1.00 89.31 170 LEU A O 1
ATOM 1384 N N . PHE A 1 171 ? 2.175 5.781 3.869 1.00 90.44 171 PHE A N 1
ATOM 1385 C CA . PHE A 1 171 ? 1.422 4.692 4.469 1.00 90.44 171 PHE A CA 1
ATOM 1386 C C . PHE A 1 171 ? 1.763 4.515 5.948 1.00 90.44 171 PHE A C 1
ATOM 1388 O O . PHE A 1 171 ? 0.885 4.599 6.807 1.00 90.44 171 PHE A O 1
ATOM 1395 N N . HIS A 1 172 ? 3.042 4.332 6.278 1.00 94.44 172 HIS A N 1
ATOM 1396 C CA . HIS A 1 172 ? 3.480 4.114 7.654 1.0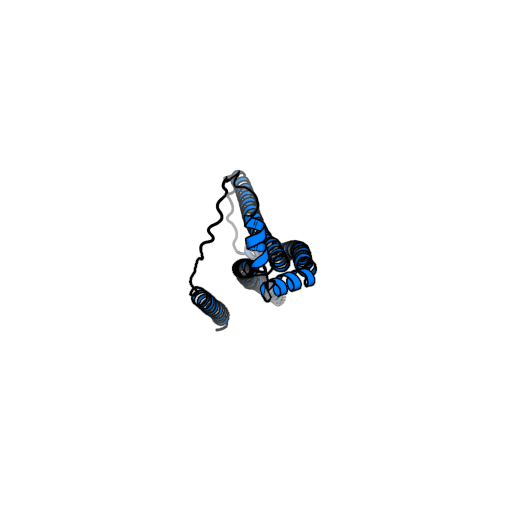0 94.44 172 HIS A CA 1
ATOM 1397 C C . HIS A 1 172 ? 3.222 5.319 8.562 1.00 94.44 172 HIS A C 1
ATOM 1399 O O . HIS A 1 172 ? 2.879 5.135 9.730 1.00 94.44 172 HIS A O 1
ATOM 1405 N N . GLY A 1 173 ? 3.339 6.543 8.042 1.00 95.69 173 GLY A N 1
ATOM 1406 C CA . GLY A 1 173 ? 2.974 7.752 8.776 1.00 95.69 173 GLY A CA 1
ATOM 1407 C C . GLY A 1 173 ? 1.497 7.751 9.169 1.00 95.69 173 GLY A C 1
ATOM 1408 O O . GLY A 1 173 ? 1.167 8.006 10.330 1.00 95.69 173 GLY A O 1
ATOM 1409 N N . LYS A 1 174 ? 0.609 7.389 8.235 1.00 93.50 174 LYS A N 1
ATOM 1410 C CA . LYS A 1 174 ? -0.823 7.271 8.527 1.00 93.50 174 LYS A CA 1
ATOM 1411 C C . LYS A 1 174 ? -1.133 6.087 9.439 1.00 93.50 174 LYS A C 1
ATOM 1413 O O . LYS A 1 174 ? -1.948 6.213 10.352 1.00 93.50 174 LYS A O 1
ATOM 1418 N N . ALA A 1 175 ? -0.457 4.962 9.234 1.00 95.00 175 ALA A N 1
ATOM 1419 C CA . ALA A 1 175 ? -0.595 3.785 10.075 1.00 95.00 175 ALA A CA 1
ATOM 1420 C C . ALA A 1 175 ? -0.254 4.102 11.531 1.00 95.00 175 ALA A C 1
ATOM 1422 O O . ALA A 1 175 ? -1.005 3.731 12.425 1.00 95.00 175 ALA A O 1
ATOM 1423 N N . LEU A 1 176 ? 0.827 4.847 11.776 1.00 97.44 176 LEU A N 1
ATOM 1424 C CA . LEU A 1 176 ? 1.211 5.271 13.119 1.00 97.44 176 LEU A CA 1
ATOM 1425 C C . LEU A 1 176 ? 0.128 6.127 13.792 1.00 97.44 176 LEU A C 1
ATOM 1427 O O . LEU A 1 176 ? -0.157 5.924 14.972 1.00 97.44 176 LEU A O 1
ATOM 1431 N N . GLU A 1 177 ? -0.490 7.055 13.059 1.00 96.88 177 GLU A N 1
ATOM 1432 C CA . GLU A 1 177 ? -1.609 7.866 13.560 1.00 96.88 177 GLU A CA 1
ATOM 1433 C C . GLU A 1 177 ? -2.785 6.978 14.000 1.00 96.88 177 GLU A C 1
ATOM 1435 O O . GLU A 1 177 ? -3.267 7.099 15.127 1.00 96.88 177 GLU A O 1
ATOM 1440 N N . ILE A 1 178 ? -3.195 6.039 13.141 1.00 96.38 178 ILE A N 1
ATOM 1441 C CA . ILE A 1 178 ? -4.319 5.130 13.403 1.00 96.38 178 ILE A CA 1
ATOM 1442 C C . ILE A 1 178 ? -3.998 4.177 14.560 1.00 96.38 178 ILE A C 1
ATOM 1444 O O . ILE A 1 178 ? -4.798 4.039 15.484 1.00 96.38 178 ILE A O 1
ATOM 1448 N N . TYR A 1 179 ? -2.810 3.568 14.570 1.00 97.44 179 TYR A N 1
ATOM 1449 C CA . TYR A 1 179 ? -2.374 2.700 15.663 1.00 97.44 179 TYR A CA 1
ATOM 1450 C C . TYR A 1 179 ? -2.309 3.439 16.996 1.00 97.44 179 TYR A C 1
ATOM 1452 O O . TYR A 1 179 ? -2.654 2.866 18.026 1.00 97.44 179 TYR A O 1
ATOM 1460 N N . THR A 1 180 ? -1.920 4.715 16.993 1.00 98.19 180 THR A N 1
ATOM 1461 C CA . THR A 1 180 ? -1.923 5.539 18.208 1.00 98.19 180 THR A CA 1
ATOM 1462 C C . THR A 1 180 ? -3.345 5.734 18.737 1.00 98.19 180 THR A C 1
ATOM 1464 O O . THR A 1 180 ? -3.571 5.573 19.936 1.00 98.19 180 THR A O 1
ATOM 1467 N N . ALA A 1 181 ? -4.316 6.028 17.867 1.00 98.00 181 ALA A N 1
ATOM 1468 C CA . ALA A 1 181 ? -5.721 6.153 18.258 1.00 98.00 181 ALA A CA 1
ATOM 1469 C C . ALA A 1 181 ? -6.298 4.819 18.767 1.00 98.00 181 ALA A C 1
ATOM 1471 O O . ALA A 1 181 ? -6.913 4.768 19.833 1.00 98.00 181 ALA A O 1
ATOM 1472 N N . ALA A 1 182 ? -6.026 3.722 18.056 1.00 97.81 182 ALA A N 1
ATOM 1473 C CA . ALA A 1 182 ? -6.426 2.377 18.459 1.00 97.81 182 ALA A CA 1
ATOM 1474 C C . ALA A 1 182 ? -5.836 1.998 19.831 1.00 97.81 182 ALA A C 1
ATOM 1476 O O . ALA A 1 182 ? -6.548 1.500 20.702 1.00 97.81 182 ALA A O 1
ATOM 1477 N N . PHE A 1 183 ? -4.557 2.305 20.065 1.00 98.06 183 PHE A N 1
ATOM 1478 C CA . PHE A 1 183 ? -3.899 2.090 21.353 1.00 98.06 183 PHE A CA 1
ATOM 1479 C C . PHE A 1 183 ? -4.583 2.873 22.479 1.00 98.06 183 PHE A C 1
ATOM 1481 O O . PHE A 1 183 ? -4.869 2.306 23.531 1.00 98.06 183 PHE A O 1
ATOM 1488 N N . GLN A 1 184 ? -4.902 4.151 22.254 1.00 98.00 184 GLN A N 1
ATOM 1489 C CA . GLN A 1 184 ? -5.620 4.969 23.236 1.00 98.00 184 GLN A CA 1
ATOM 1490 C C . GLN A 1 184 ? -7.001 4.391 23.573 1.00 98.00 184 GLN A C 1
ATOM 1492 O O . GLN A 1 184 ? -7.371 4.376 24.744 1.00 98.00 184 GLN A O 1
ATOM 1497 N N . ASN A 1 185 ? -7.738 3.863 22.589 1.00 97.69 185 ASN A N 1
ATOM 1498 C CA . ASN A 1 185 ? -9.033 3.217 22.831 1.00 97.69 185 ASN A CA 1
ATOM 1499 C C . ASN A 1 185 ? -8.928 2.026 23.793 1.00 97.69 185 ASN A C 1
ATOM 1501 O O . ASN A 1 185 ? -9.800 1.860 24.639 1.00 97.69 185 ASN A O 1
ATOM 1505 N N . ILE A 1 186 ? -7.853 1.238 23.700 1.00 97.44 186 ILE A N 1
ATOM 1506 C CA . ILE A 1 186 ? -7.602 0.126 24.626 1.00 97.44 186 ILE A CA 1
ATOM 1507 C C . ILE A 1 186 ? -7.169 0.631 26.006 1.00 97.44 186 ILE A C 1
ATOM 1509 O O . ILE A 1 186 ? -7.658 0.140 27.016 1.00 97.44 186 ILE A O 1
ATOM 1513 N N . GLN A 1 187 ? -6.279 1.625 26.071 1.00 97.62 187 GLN A N 1
ATOM 1514 C CA . GLN A 1 187 ? -5.796 2.162 27.352 1.00 97.62 187 GLN A CA 1
ATOM 1515 C C . GLN A 1 187 ? -6.883 2.872 28.170 1.00 97.62 187 GLN A C 1
ATOM 1517 O O . GLN A 1 187 ? -6.763 2.971 29.386 1.00 97.62 187 GLN A O 1
ATOM 1522 N N . ASN A 1 188 ? -7.930 3.373 27.514 1.00 96.44 188 ASN A N 1
ATOM 1523 C CA . ASN A 1 188 ? -9.023 4.097 28.162 1.00 96.44 188 ASN A CA 1
ATOM 1524 C C . ASN A 1 188 ? -10.156 3.184 28.668 1.00 96.44 188 ASN A C 1
ATOM 1526 O O . ASN A 1 188 ? -11.187 3.696 29.103 1.00 96.44 188 ASN A O 1
ATOM 1530 N N . ILE A 1 189 ? -10.007 1.859 28.591 1.00 96.88 189 ILE A N 1
ATOM 1531 C CA . ILE A 1 189 ? -11.000 0.921 29.127 1.00 96.88 189 ILE A CA 1
ATOM 1532 C C . ILE A 1 189 ? -11.011 1.020 30.659 1.00 96.88 189 ILE A C 1
ATOM 1534 O O . ILE A 1 189 ? -9.984 0.822 31.305 1.00 96.88 189 ILE A O 1
ATOM 1538 N N . ASP A 1 190 ? -12.177 1.302 31.248 1.00 94.88 190 ASP A N 1
ATOM 1539 C CA . ASP A 1 190 ? -12.345 1.286 32.705 1.00 94.88 190 ASP A CA 1
ATOM 1540 C C . ASP A 1 190 ? -12.577 -0.143 33.208 1.00 94.88 190 ASP A C 1
ATOM 1542 O O . ASP A 1 190 ? -13.684 -0.688 33.171 1.00 94.88 190 ASP A O 1
ATOM 1546 N N . GLU A 1 191 ? -11.502 -0.751 33.700 1.00 95.12 191 GLU A N 1
ATOM 1547 C CA . GLU A 1 191 ? -11.516 -2.097 34.267 1.00 95.12 191 GLU A CA 1
ATOM 1548 C C . GLU A 1 191 ? -12.384 -2.202 35.532 1.00 95.12 191 GLU A C 1
ATOM 1550 O O . GLU A 1 191 ? -12.981 -3.247 35.788 1.00 95.12 191 GLU A O 1
ATOM 1555 N N . ASN A 1 192 ? -12.464 -1.146 36.351 1.00 95.62 192 ASN A N 1
ATOM 1556 C CA . ASN A 1 192 ? -13.142 -1.220 37.647 1.00 95.62 192 ASN A CA 1
ATOM 1557 C C . ASN A 1 192 ? -14.658 -1.265 37.482 1.00 95.62 192 ASN A C 1
ATOM 1559 O O . ASN A 1 192 ? -15.317 -2.070 38.146 1.00 95.62 192 ASN A O 1
ATOM 1563 N N . GLU A 1 193 ? -15.199 -0.429 36.594 1.00 93.69 193 GLU A N 1
ATOM 1564 C CA . GLU A 1 193 ? -16.630 -0.425 36.285 1.00 93.69 193 GLU A CA 1
ATOM 1565 C C . GLU A 1 193 ? -17.055 -1.769 35.680 1.00 93.69 193 GLU A C 1
ATOM 1567 O O . GLU A 1 193 ? -18.050 -2.364 36.099 1.00 93.69 193 GLU A O 1
ATOM 1572 N N . ASP A 1 194 ? -16.253 -2.321 34.770 1.00 93.69 194 ASP A N 1
ATOM 1573 C CA . ASP A 1 194 ? -16.542 -3.625 34.175 1.00 93.69 194 ASP A CA 1
ATOM 1574 C C . ASP A 1 194 ? -16.449 -4.778 35.182 1.00 93.69 194 ASP A C 1
ATOM 1576 O O . ASP A 1 194 ? -17.298 -5.676 35.180 1.00 93.69 194 ASP A O 1
ATOM 1580 N N . LEU A 1 195 ? -15.485 -4.739 36.108 1.00 94.62 195 LEU A N 1
ATOM 1581 C CA . LEU A 1 195 ? -15.418 -5.701 37.209 1.00 94.62 195 LEU A CA 1
ATOM 1582 C C . LEU A 1 195 ? -16.641 -5.605 38.129 1.00 94.62 195 LEU A C 1
ATOM 1584 O O . LEU A 1 195 ? -17.104 -6.634 38.630 1.00 94.62 195 LEU A O 1
ATOM 1588 N N . GLU A 1 196 ? -17.177 -4.409 38.372 1.00 93.44 196 GLU A N 1
ATOM 1589 C CA . GLU A 1 196 ? -18.405 -4.224 39.152 1.00 93.44 196 GLU A CA 1
ATOM 1590 C C . GLU A 1 196 ? -19.630 -4.797 38.427 1.00 93.44 196 GLU A C 1
ATOM 1592 O O . GLU A 1 196 ? -20.416 -5.533 39.038 1.00 93.44 196 GLU A O 1
ATOM 1597 N N . VAL A 1 197 ? -19.757 -4.546 37.120 1.00 92.75 197 VAL A N 1
ATOM 1598 C CA . VAL A 1 197 ? -20.808 -5.136 36.274 1.00 92.75 197 VAL A CA 1
ATOM 1599 C C . VAL A 1 197 ? -20.719 -6.662 36.298 1.00 92.75 197 VAL A C 1
ATOM 1601 O O . VAL A 1 197 ? -21.724 -7.345 36.525 1.00 92.75 197 VAL A O 1
ATOM 1604 N N . PHE A 1 198 ? -19.515 -7.214 36.144 1.00 93.31 198 PHE A N 1
ATOM 1605 C CA . PHE A 1 198 ? -19.287 -8.653 36.189 1.00 93.31 198 PHE A CA 1
ATOM 1606 C C . PHE A 1 198 ? -19.659 -9.250 37.554 1.00 93.31 198 PHE A C 1
ATOM 1608 O O . PHE A 1 198 ? -20.437 -10.204 37.622 1.00 93.31 198 PHE A O 1
ATOM 1615 N N . ARG A 1 199 ? -19.190 -8.659 38.662 1.00 93.31 199 ARG A N 1
ATOM 1616 C CA . ARG A 1 199 ? -19.527 -9.107 40.029 1.00 93.31 199 ARG A CA 1
ATOM 1617 C C . ARG A 1 199 ? -21.031 -9.058 40.296 1.00 93.31 199 ARG A C 1
ATOM 1619 O O . ARG A 1 199 ? -21.566 -10.005 40.869 1.00 93.31 199 ARG A O 1
ATOM 1626 N N . SER A 1 200 ? -21.706 -8.005 39.840 1.00 90.62 200 SER A N 1
ATOM 1627 C CA . SER A 1 200 ? -23.161 -7.849 39.967 1.00 90.62 200 SER A CA 1
ATOM 1628 C C . SER A 1 200 ? -23.934 -8.916 39.185 1.00 90.62 200 SER A C 1
ATOM 1630 O O . SER A 1 200 ? -25.017 -9.323 39.599 1.00 90.62 200 SER A O 1
ATOM 1632 N N . SER A 1 201 ? -23.375 -9.401 38.071 1.00 90.31 201 SER A N 1
ATOM 1633 C CA . SER A 1 201 ? -23.957 -10.503 37.296 1.00 90.31 201 SER A CA 1
ATOM 1634 C C . SER A 1 201 ? -23.762 -11.877 37.956 1.00 90.31 201 SER A C 1
ATOM 1636 O O . SER A 1 201 ? -24.652 -12.723 37.865 1.00 90.31 201 SER A O 1
ATOM 1638 N N . LEU A 1 202 ? -22.635 -12.089 38.651 1.00 89.75 202 LEU A N 1
ATOM 1639 C CA . LEU A 1 202 ? -22.332 -13.332 39.373 1.00 89.75 202 LEU A CA 1
ATOM 1640 C C . LEU A 1 202 ? -23.124 -13.475 40.673 1.00 89.75 202 LEU A C 1
ATOM 1642 O O . LEU A 1 202 ? -23.541 -14.578 41.023 1.00 89.75 202 LEU A O 1
ATOM 1646 N N . TYR A 1 203 ? -23.329 -12.361 41.375 1.00 85.69 203 TYR A N 1
ATOM 1647 C CA . TYR A 1 203 ? -24.078 -12.302 42.626 1.00 85.69 203 TYR A CA 1
ATOM 1648 C C . TYR A 1 203 ? -25.253 -11.333 42.469 1.00 85.69 203 TYR A C 1
ATOM 1650 O O . TYR A 1 203 ? -25.199 -10.212 42.985 1.00 85.69 203 TYR A O 1
ATOM 1658 N N . PRO A 1 204 ? -26.326 -11.733 41.756 1.00 72.44 204 PRO A N 1
ATOM 1659 C CA . PRO A 1 204 ? -27.554 -10.954 41.730 1.00 72.44 204 PRO A CA 1
ATOM 1660 C C . PRO A 1 204 ? -27.987 -10.698 43.175 1.00 72.44 204 PRO A C 1
ATOM 1662 O O . PRO A 1 204 ? -27.853 -11.619 43.985 1.00 72.44 204 PRO A O 1
ATOM 1665 N N . PRO A 1 205 ? -28.508 -9.508 43.521 1.00 70.62 205 PRO A N 1
ATOM 1666 C CA . PRO A 1 205 ? -28.955 -9.234 44.877 1.00 70.62 205 PRO A CA 1
ATOM 1667 C C . PRO A 1 205 ? -29.907 -10.339 45.339 1.00 70.62 205 PRO A C 1
ATOM 1669 O O . PRO A 1 205 ? -31.052 -10.428 44.881 1.00 70.62 205 PRO A O 1
ATOM 1672 N N . GLU A 1 206 ? -29.432 -11.216 46.226 1.00 65.31 206 GLU A N 1
ATOM 1673 C CA . GLU A 1 206 ? -30.326 -12.095 46.953 1.00 65.31 206 GLU A CA 1
ATOM 1674 C C . GLU A 1 206 ? -31.278 -11.162 47.703 1.00 65.31 206 GLU A C 1
ATOM 1676 O O . GLU A 1 206 ? -30.859 -10.200 48.344 1.00 65.31 206 GLU A O 1
ATOM 1681 N N . HIS A 1 207 ? -32.577 -11.428 47.579 1.00 59.16 207 HIS A N 1
ATOM 1682 C CA . HIS A 1 207 ? -33.658 -10.696 48.242 1.00 59.16 207 HIS A CA 1
ATOM 1683 C C . HIS A 1 207 ? -34.167 -9.432 47.521 1.00 59.16 207 HIS A C 1
ATOM 1685 O O . HIS A 1 207 ? -34.199 -8.339 48.082 1.00 59.16 207 HIS A O 1
ATOM 1691 N N . GLN A 1 208 ? -34.881 -9.626 46.406 1.00 49.56 208 GLN A N 1
ATOM 1692 C CA . GLN A 1 208 ? -36.215 -9.015 46.384 1.00 49.56 208 GLN A CA 1
ATOM 1693 C C . GLN A 1 208 ? -37.073 -9.820 47.365 1.00 49.56 208 GLN A C 1
ATOM 1695 O O . GLN A 1 208 ? -37.692 -10.828 47.017 1.00 49.56 208 GLN A O 1
ATOM 1700 N N . THR A 1 209 ? -37.000 -9.441 48.641 1.00 48.38 209 THR A N 1
ATOM 1701 C CA . THR A 1 209 ? -37.752 -10.069 49.724 1.00 48.38 209 THR A CA 1
ATOM 1702 C C . THR A 1 209 ? -39.196 -10.214 49.267 1.00 48.38 209 THR A C 1
ATOM 1704 O O . THR A 1 209 ? -39.822 -9.241 48.850 1.00 48.38 209 THR A O 1
ATOM 1707 N N . ARG A 1 210 ? -39.760 -11.425 49.342 1.00 50.81 210 ARG A N 1
ATOM 1708 C CA . ARG A 1 210 ? -41.148 -11.711 48.931 1.00 50.81 210 ARG A CA 1
ATOM 1709 C C . ARG A 1 210 ? -42.188 -10.794 49.614 1.00 50.81 210 ARG A C 1
ATOM 1711 O O . ARG A 1 210 ? -43.334 -10.731 49.181 1.00 50.81 210 ARG A O 1
ATOM 1718 N N . LEU A 1 211 ? -41.774 -10.073 50.658 1.00 54.25 211 LEU A N 1
ATOM 1719 C CA . LEU A 1 211 ? -42.504 -9.007 51.343 1.00 54.25 211 LEU A CA 1
ATOM 1720 C C . LEU A 1 211 ? -42.694 -7.727 50.500 1.00 54.25 211 LEU A C 1
ATOM 1722 O O . LEU A 1 211 ? -43.753 -7.107 50.599 1.00 54.25 211 LEU A O 1
ATOM 1726 N N . ASP A 1 212 ? -41.749 -7.351 49.634 1.00 52.22 212 ASP A N 1
ATOM 1727 C CA . ASP A 1 212 ? -41.855 -6.133 48.810 1.00 52.22 212 ASP A CA 1
ATOM 1728 C C . ASP A 1 212 ? -42.826 -6.305 47.634 1.00 52.22 212 ASP A C 1
ATOM 1730 O O . ASP A 1 212 ? -43.526 -5.364 47.257 1.00 52.22 212 ASP A O 1
ATOM 1734 N N . ILE A 1 213 ? -42.971 -7.534 47.125 1.00 56.72 213 ILE A N 1
ATOM 1735 C CA . ILE A 1 213 ? -43.974 -7.893 46.106 1.00 56.72 213 ILE A CA 1
ATOM 1736 C C . ILE A 1 213 ? -45.399 -7.743 46.668 1.00 56.72 213 ILE A C 1
ATOM 1738 O O . ILE A 1 213 ? -46.303 -7.263 45.983 1.00 56.72 213 ILE A O 1
ATOM 1742 N N . VAL A 1 214 ? -45.609 -8.102 47.938 1.00 55.25 214 VAL A N 1
ATOM 1743 C CA . VAL A 1 214 ? -46.909 -7.944 48.612 1.00 55.25 214 VAL A CA 1
ATOM 1744 C C . VAL A 1 214 ? -47.195 -6.469 48.919 1.00 55.25 214 VAL A C 1
ATOM 1746 O O . VAL A 1 214 ? -48.338 -6.027 48.812 1.00 55.25 214 VAL A O 1
ATOM 1749 N N . ARG A 1 215 ? -46.160 -5.671 49.214 1.00 54.41 215 ARG A N 1
ATOM 1750 C CA . ARG A 1 215 ? -46.285 -4.221 49.429 1.00 54.41 215 ARG A CA 1
ATOM 1751 C C . ARG A 1 215 ? -46.617 -3.465 48.138 1.00 54.41 215 ARG A C 1
ATOM 1753 O O . ARG A 1 215 ? -47.455 -2.564 48.174 1.00 54.41 215 ARG A O 1
ATOM 1760 N N . ALA A 1 216 ? -46.035 -3.845 47.000 1.00 51.91 216 ALA A N 1
ATOM 1761 C CA . ALA A 1 216 ? -46.300 -3.207 45.707 1.00 51.91 216 ALA A CA 1
ATOM 1762 C C . ALA A 1 216 ? -47.728 -3.459 45.176 1.00 51.91 216 ALA A C 1
ATOM 1764 O O . ALA A 1 216 ? -48.316 -2.570 44.564 1.00 51.91 216 ALA A O 1
ATOM 1765 N N . ASN A 1 217 ? -48.333 -4.613 45.486 1.00 50.44 217 ASN A N 1
ATOM 1766 C CA . ASN A 1 217 ? -49.707 -4.951 45.080 1.00 50.44 217 ASN A CA 1
ATOM 1767 C C . ASN A 1 217 ? -50.809 -4.303 45.944 1.00 50.44 217 ASN A C 1
ATOM 1769 O O . ASN A 1 217 ? -51.993 -4.515 45.691 1.00 50.44 217 ASN A O 1
ATOM 1773 N N . SER A 1 218 ? -50.444 -3.499 46.948 1.00 52.22 218 SER A N 1
ATOM 1774 C CA . SER A 1 218 ? -51.397 -2.747 47.781 1.00 52.22 218 SER A CA 1
ATOM 1775 C C . SER A 1 218 ? -51.780 -1.373 47.212 1.00 52.22 218 SER A C 1
ATOM 1777 O O . SER A 1 218 ? -52.558 -0.649 47.833 1.00 52.22 218 SER A O 1
ATOM 1779 N N . LYS A 1 219 ? -51.268 -0.997 46.030 1.00 56.00 219 LYS A N 1
ATOM 1780 C CA . LYS A 1 219 ? -51.640 0.251 45.353 1.00 56.00 219 LYS A CA 1
ATOM 1781 C C . LYS A 1 219 ? -52.554 -0.021 44.155 1.00 56.00 219 LYS A C 1
ATOM 1783 O O . LYS A 1 219 ? -52.347 -0.938 43.369 1.00 56.00 219 LYS A O 1
ATOM 1788 N N . SER A 1 220 ? -53.603 0.792 44.103 1.00 55.56 220 SER A N 1
ATOM 1789 C CA . SER A 1 220 ? -54.810 0.737 43.275 1.00 55.56 220 SER A CA 1
ATOM 1790 C C . SER A 1 220 ? -54.594 0.456 41.776 1.00 55.56 220 SER A C 1
ATOM 1792 O O . SER A 1 220 ? -53.653 0.989 41.187 1.00 55.56 220 SER A O 1
ATOM 1794 N N . PRO A 1 221 ? -55.512 -0.281 41.118 1.00 48.09 221 PRO A N 1
ATOM 1795 C CA . PRO A 1 221 ? -55.389 -0.664 39.719 1.00 48.09 221 PRO A CA 1
ATOM 1796 C C . PRO A 1 221 ? -55.925 0.446 38.812 1.00 48.09 221 PRO A C 1
ATOM 1798 O O . P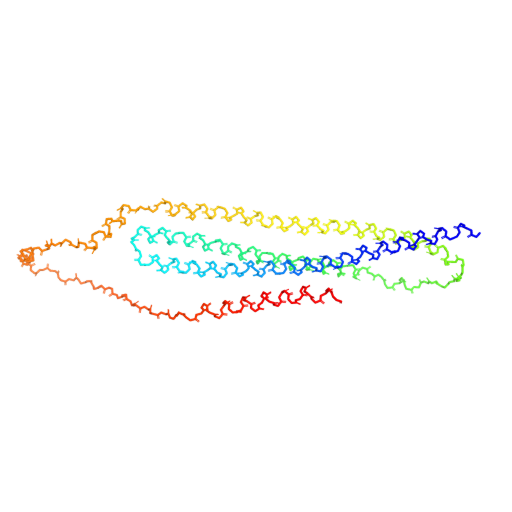RO A 1 221 ? -57.082 0.417 38.413 1.00 48.09 221 PRO A O 1
ATOM 1801 N N . LEU A 1 222 ? -55.097 1.425 38.461 1.00 46.78 222 LEU A N 1
ATOM 1802 C CA . LEU A 1 222 ? -55.403 2.346 37.365 1.00 46.78 222 LEU A CA 1
ATOM 1803 C C . LEU A 1 222 ? -54.106 2.817 36.716 1.00 46.78 222 LEU A C 1
ATOM 1805 O O . LEU A 1 222 ? -53.497 3.782 37.154 1.00 46.78 222 LEU A O 1
ATOM 1809 N N . GLN A 1 223 ? -53.706 2.072 35.685 1.00 43.41 223 GLN A N 1
ATOM 1810 C CA . GLN A 1 223 ? -53.209 2.529 34.379 1.00 43.41 223 GLN A CA 1
ATOM 1811 C C . GLN A 1 223 ? -52.315 1.435 33.794 1.00 43.41 223 GLN A C 1
ATOM 1813 O O . GLN A 1 223 ? -51.159 1.252 34.160 1.00 43.41 223 GLN A O 1
ATOM 1818 N N . ARG A 1 224 ? -52.918 0.648 32.901 1.00 43.75 224 ARG A N 1
ATOM 1819 C CA . ARG A 1 224 ? -52.275 -0.433 32.162 1.00 43.75 224 ARG A CA 1
ATOM 1820 C C . ARG A 1 224 ? -52.190 -0.002 30.699 1.00 43.75 224 ARG A C 1
ATOM 1822 O O . ARG A 1 224 ? -53.139 -0.202 29.956 1.00 43.75 224 ARG A O 1
ATOM 1829 N N . THR A 1 225 ? -51.058 0.569 30.308 1.00 39.16 225 THR A N 1
ATOM 1830 C CA . THR A 1 225 ? -50.567 0.680 28.921 1.00 39.16 225 THR A CA 1
ATOM 1831 C C . THR A 1 225 ? -49.041 0.673 29.054 1.00 39.16 225 THR A C 1
ATOM 1833 O O . THR A 1 225 ? -48.499 1.541 29.721 1.00 39.16 225 THR A O 1
ATOM 1836 N N . GLY A 1 226 ? -48.260 -0.312 28.624 1.00 43.50 226 GLY A N 1
ATOM 1837 C CA . GLY A 1 226 ? -48.353 -1.122 27.421 1.00 43.50 226 GLY A CA 1
ATOM 1838 C C . GLY A 1 226 ? -47.103 -0.822 26.592 1.00 43.50 226 GLY A C 1
ATOM 1839 O O . GLY A 1 226 ? -47.165 0.005 25.695 1.00 43.50 226 GLY A O 1
ATOM 1840 N N . SER A 1 227 ? -45.967 -1.444 26.921 1.00 38.88 227 SER A N 1
ATOM 1841 C CA . SER A 1 227 ? -44.814 -1.518 26.015 1.00 38.88 227 SER A CA 1
ATOM 1842 C C . SER A 1 227 ? -44.105 -2.851 26.226 1.00 38.88 227 SER A C 1
ATOM 1844 O O . SER A 1 227 ? -43.630 -3.150 27.324 1.00 38.88 227 SER A O 1
ATOM 1846 N N . SER A 1 228 ? -44.151 -3.692 25.193 1.00 35.50 228 SER A N 1
ATOM 1847 C CA . SER A 1 228 ? -43.593 -5.041 25.183 1.00 35.50 228 SER A CA 1
ATOM 1848 C C . SER A 1 228 ? -42.198 -5.031 24.566 1.00 35.50 228 SER A C 1
ATOM 1850 O O . SER A 1 228 ? -41.901 -4.252 23.662 1.00 35.50 228 SER A O 1
ATOM 1852 N N . ARG A 1 229 ? -41.352 -5.895 25.120 1.00 40.78 229 ARG A N 1
ATOM 1853 C CA . ARG A 1 229 ? -39.906 -6.004 24.929 1.00 40.78 229 ARG A CA 1
ATOM 1854 C C . ARG A 1 229 ? -39.551 -6.868 23.707 1.00 40.78 229 ARG A C 1
ATOM 1856 O O . ARG A 1 229 ? -40.270 -7.806 23.392 1.00 40.78 229 ARG A O 1
ATOM 1863 N N . THR A 1 230 ? -38.392 -6.548 23.121 1.00 37.94 230 THR A N 1
ATOM 1864 C CA . THR A 1 230 ? -37.292 -7.419 22.632 1.00 37.94 230 THR A CA 1
ATOM 1865 C C . THR A 1 230 ? -37.583 -8.764 21.955 1.00 37.94 230 THR A C 1
ATOM 1867 O O . THR A 1 230 ? -38.233 -9.633 22.528 1.00 37.94 230 THR A O 1
ATOM 1870 N N . CYS A 1 231 ? -36.843 -9.036 20.874 1.00 30.45 231 CYS A N 1
ATOM 1871 C CA . CYS A 1 231 ? -36.376 -10.388 20.564 1.00 30.45 231 CYS A CA 1
ATOM 1872 C C . CYS A 1 231 ? -34.949 -10.336 19.986 1.00 30.45 231 CYS A C 1
ATOM 1874 O O . CYS A 1 231 ? -34.723 -9.714 18.951 1.00 30.45 231 CYS A O 1
ATOM 1876 N N . THR A 1 232 ? -33.990 -10.953 20.678 1.00 36.38 232 THR A N 1
ATOM 1877 C CA . THR A 1 232 ? -32.628 -11.237 20.204 1.00 36.38 232 THR A CA 1
ATOM 1878 C C . THR A 1 232 ? -32.584 -12.693 19.746 1.00 36.38 232 THR A C 1
ATOM 1880 O O . THR A 1 232 ? -32.806 -13.603 20.544 1.00 36.38 232 THR A O 1
ATOM 1883 N N . GLY A 1 233 ? -32.334 -12.906 18.453 1.00 32.50 233 GLY A N 1
ATOM 1884 C CA . GLY A 1 233 ? -32.131 -14.222 17.851 1.00 32.50 233 GLY A CA 1
ATOM 1885 C C . GLY A 1 233 ? -30.649 -14.588 17.821 1.00 32.50 233 GLY A C 1
ATOM 1886 O O . GLY A 1 233 ? -29.822 -13.808 17.359 1.00 32.50 233 GLY A O 1
ATOM 1887 N N . ILE A 1 234 ? -30.340 -15.780 18.325 1.00 45.72 234 ILE A N 1
ATOM 1888 C CA . ILE A 1 234 ? -29.044 -16.459 18.230 1.00 45.72 234 ILE A CA 1
ATOM 1889 C C . ILE A 1 234 ? -28.828 -16.905 16.778 1.00 45.72 234 ILE A C 1
ATOM 1891 O O . ILE A 1 234 ? -29.707 -17.544 16.201 1.00 45.72 234 ILE A O 1
ATOM 1895 N N . VAL A 1 235 ? -27.654 -16.620 16.211 1.00 37.81 235 VAL A N 1
ATOM 1896 C CA . VAL A 1 235 ? -27.205 -17.174 14.926 1.00 37.81 235 VAL A CA 1
ATOM 1897 C C . VAL A 1 235 ? -25.924 -17.973 15.166 1.00 37.81 235 VAL A C 1
ATOM 1899 O O . VAL A 1 235 ? -24.912 -17.433 15.599 1.00 37.81 235 VAL A O 1
ATOM 1902 N N . GLN A 1 236 ? -26.000 -19.279 14.905 1.00 46.47 236 GLN A N 1
ATOM 1903 C CA . GLN A 1 236 ? -24.857 -20.178 14.755 1.00 46.47 236 GLN A CA 1
ATOM 1904 C C . GLN A 1 236 ? -24.336 -20.058 13.319 1.00 46.47 236 GLN A C 1
ATOM 1906 O O . GLN A 1 236 ? -25.122 -20.283 12.399 1.00 46.47 236 GLN A O 1
ATOM 1911 N N . ILE A 1 237 ? -23.041 -19.787 13.104 1.00 40.97 237 ILE A N 1
ATOM 1912 C CA . ILE A 1 237 ? -22.397 -20.003 11.798 1.00 40.97 237 ILE A CA 1
ATOM 1913 C C . ILE A 1 237 ? -21.027 -20.687 11.949 1.00 40.97 237 ILE A C 1
ATOM 1915 O O . ILE A 1 237 ? -20.158 -20.259 12.698 1.00 40.97 237 ILE A O 1
ATOM 1919 N N . ALA A 1 238 ? -20.961 -21.801 11.216 1.00 39.50 238 ALA A N 1
ATOM 1920 C CA . ALA A 1 238 ? -19.884 -22.593 10.623 1.00 39.50 238 ALA A CA 1
ATOM 1921 C C . ALA A 1 238 ? -18.405 -22.216 10.844 1.00 39.50 238 ALA A C 1
ATOM 1923 O O . ALA A 1 238 ? -17.967 -21.104 10.579 1.00 39.50 238 ALA A O 1
ATOM 1924 N N . ARG A 1 239 ? -17.617 -23.252 11.169 1.00 45.47 239 ARG A N 1
ATOM 1925 C CA . ARG A 1 239 ? -16.183 -23.228 11.503 1.00 45.47 239 ARG A CA 1
ATOM 1926 C C . ARG A 1 239 ? -15.264 -23.855 10.433 1.00 45.47 239 ARG A C 1
ATOM 1928 O O . ARG A 1 239 ? -14.216 -24.379 10.780 1.00 45.47 239 ARG A O 1
ATOM 1935 N N . ASN A 1 240 ? -15.636 -23.830 9.150 1.00 42.72 240 ASN A N 1
ATOM 1936 C CA . ASN A 1 240 ? -14.964 -24.652 8.124 1.00 42.72 240 ASN A CA 1
ATOM 1937 C C . ASN A 1 240 ? -14.128 -23.910 7.059 1.00 42.72 240 ASN A C 1
ATOM 1939 O O . ASN A 1 240 ? -13.674 -24.575 6.143 1.00 42.72 240 ASN A O 1
ATOM 1943 N N . ARG A 1 241 ? -13.878 -22.593 7.147 1.00 50.47 241 ARG A N 1
ATOM 1944 C CA . ARG A 1 241 ? -13.107 -21.872 6.100 1.00 50.47 241 ARG A CA 1
ATOM 1945 C C . ARG A 1 241 ? -11.611 -21.679 6.361 1.00 50.47 241 ARG A C 1
ATOM 1947 O O . ARG A 1 241 ? -10.891 -21.339 5.441 1.00 50.47 241 ARG A O 1
ATOM 1954 N N . LEU A 1 242 ? -11.131 -21.918 7.580 1.00 50.06 242 LEU A N 1
ATOM 1955 C CA . LEU A 1 242 ? -9.728 -21.636 7.921 1.00 50.06 242 LEU A CA 1
ATOM 1956 C C . LEU A 1 242 ? -8.733 -22.647 7.326 1.00 50.06 242 LEU A C 1
ATOM 1958 O O . LEU A 1 242 ? -7.573 -22.307 7.165 1.00 50.06 242 LEU A O 1
ATOM 1962 N N . LYS A 1 243 ? -9.175 -23.867 6.988 1.00 47.06 243 LYS A N 1
ATOM 1963 C CA . LYS A 1 243 ? -8.282 -24.905 6.447 1.00 47.06 243 LYS A CA 1
ATOM 1964 C C . LYS A 1 243 ? -8.005 -24.775 4.951 1.00 47.06 243 LYS A C 1
ATOM 1966 O O . LYS A 1 243 ? -6.917 -25.123 4.530 1.00 47.06 243 LYS A O 1
ATOM 1971 N N . GLU A 1 244 ? -8.968 -24.286 4.172 1.00 51.66 244 GLU A N 1
ATOM 1972 C CA . GLU A 1 244 ? -8.788 -24.138 2.719 1.00 51.66 244 GLU A CA 1
ATOM 1973 C C . GLU A 1 244 ? -7.858 -22.953 2.392 1.00 51.66 244 GLU A C 1
ATOM 1975 O O . GLU A 1 244 ? -7.082 -23.038 1.453 1.00 51.66 244 GLU A O 1
ATOM 1980 N N . GLU A 1 245 ? -7.860 -21.889 3.208 1.00 51.75 245 GLU A N 1
ATOM 1981 C CA . GLU A 1 245 ? -6.961 -20.738 3.009 1.00 51.75 245 GLU A CA 1
ATOM 1982 C C . GLU A 1 245 ? -5.510 -21.002 3.453 1.00 51.75 245 GLU A C 1
ATOM 1984 O O . GLU A 1 245 ? -4.595 -20.432 2.871 1.00 51.75 245 GLU A O 1
ATOM 1989 N N . GLU A 1 246 ? -5.280 -21.840 4.474 1.00 52.44 246 GLU A N 1
ATOM 1990 C CA . GLU A 1 246 ? -3.916 -22.243 4.869 1.00 52.44 246 GLU A CA 1
ATOM 1991 C C . GLU A 1 246 ? -3.273 -23.157 3.808 1.00 52.44 246 GLU A C 1
ATOM 1993 O O . GLU A 1 246 ? -2.089 -23.011 3.522 1.00 52.44 246 GLU A O 1
ATOM 1998 N N . GLU A 1 247 ? -4.053 -24.046 3.178 1.00 48.06 247 GLU A N 1
ATOM 1999 C CA . GLU A 1 247 ? -3.568 -24.935 2.110 1.00 48.06 247 GLU A CA 1
ATOM 2000 C C . GLU A 1 247 ? -3.250 -24.164 0.807 1.00 48.06 247 GLU A C 1
ATOM 2002 O O . GLU A 1 247 ? -2.237 -24.445 0.171 1.00 48.06 247 GLU A O 1
ATOM 2007 N N . GLU A 1 248 ? -4.032 -23.135 0.442 1.00 52.50 248 GLU A N 1
ATOM 2008 C CA . GLU A 1 248 ? -3.714 -22.257 -0.705 1.00 52.50 248 GLU A CA 1
ATOM 2009 C C . GLU A 1 248 ? -2.456 -21.392 -0.473 1.00 52.50 248 GLU A C 1
ATOM 2011 O O . GLU A 1 248 ? -1.732 -21.079 -1.421 1.00 52.50 248 GLU A O 1
ATOM 2016 N N . GLU A 1 249 ? -2.171 -20.997 0.775 1.00 52.47 249 GLU A N 1
ATOM 2017 C CA . GLU A 1 249 ? -0.962 -20.235 1.117 1.00 52.47 249 GLU A CA 1
ATOM 2018 C C . GLU A 1 249 ? 0.310 -21.103 1.060 1.00 52.47 249 GLU A C 1
ATOM 2020 O O . GLU A 1 249 ? 1.341 -20.613 0.597 1.00 52.47 249 GLU A O 1
ATOM 2025 N N . GLU A 1 250 ? 0.244 -22.380 1.462 1.00 51.09 250 GLU A N 1
ATOM 2026 C CA . GLU A 1 250 ? 1.374 -23.320 1.362 1.00 51.09 250 GLU A CA 1
ATOM 2027 C C . GLU A 1 250 ? 1.683 -23.712 -0.096 1.00 51.09 250 GLU A C 1
ATOM 2029 O O . GLU A 1 250 ? 2.854 -23.731 -0.483 1.00 51.09 250 GLU A O 1
ATOM 2034 N N . GLU A 1 251 ? 0.664 -23.952 -0.933 1.00 49.38 251 GLU A N 1
ATOM 2035 C CA . GLU A 1 251 ? 0.868 -24.317 -2.347 1.00 49.38 251 GLU A CA 1
ATOM 2036 C C . GLU A 1 251 ? 1.501 -23.176 -3.169 1.00 49.38 251 GLU A C 1
ATOM 2038 O O . GLU A 1 251 ? 2.358 -23.421 -4.020 1.00 49.38 251 GLU A O 1
ATOM 2043 N N . GLU A 1 252 ? 1.147 -21.915 -2.899 1.00 53.44 252 GLU A N 1
ATOM 2044 C CA . GLU A 1 252 ? 1.738 -20.781 -3.618 1.00 53.44 252 GLU A CA 1
ATOM 2045 C C . GLU A 1 252 ? 3.163 -20.418 -3.162 1.00 53.44 252 GLU A C 1
ATOM 2047 O O . GLU A 1 252 ? 3.953 -19.937 -3.981 1.00 53.44 252 GLU A O 1
ATOM 2052 N N . GLU A 1 253 ? 3.522 -20.624 -1.886 1.00 53.56 253 GLU A N 1
ATOM 2053 C CA . GLU A 1 253 ? 4.910 -20.423 -1.441 1.00 53.56 253 GLU A CA 1
ATOM 2054 C C . GLU A 1 253 ? 5.854 -21.496 -2.019 1.00 53.56 253 GLU A C 1
ATOM 2056 O O . GLU A 1 253 ? 6.986 -21.164 -2.383 1.00 53.56 253 GLU A O 1
ATOM 2061 N N . GLU A 1 254 ? 5.385 -22.739 -2.210 1.00 50.56 254 GLU A N 1
ATOM 2062 C CA . GLU A 1 254 ? 6.150 -23.786 -2.910 1.00 50.56 254 GLU A CA 1
ATOM 2063 C C . GLU A 1 254 ? 6.364 -23.463 -4.402 1.00 50.56 254 GLU A C 1
ATOM 2065 O O . GLU A 1 254 ? 7.461 -23.676 -4.934 1.00 50.56 254 GLU A O 1
ATOM 2070 N N . ASP A 1 255 ? 5.361 -22.901 -5.085 1.00 52.47 255 ASP A N 1
ATOM 2071 C CA . ASP A 1 255 ? 5.472 -22.504 -6.494 1.00 52.47 255 ASP A CA 1
ATOM 2072 C C . ASP A 1 255 ? 6.459 -21.334 -6.707 1.00 52.47 255 ASP A C 1
ATOM 2074 O O . ASP A 1 255 ? 7.227 -21.344 -7.679 1.00 52.47 255 ASP A O 1
ATOM 2078 N N . GLU A 1 256 ? 6.518 -20.357 -5.787 1.00 53.38 256 GLU A N 1
ATOM 2079 C CA . GLU A 1 256 ? 7.516 -19.271 -5.832 1.00 53.38 256 GLU A CA 1
ATOM 2080 C C . GLU A 1 256 ? 8.955 -19.790 -5.561 1.00 53.38 256 GLU A C 1
ATOM 2082 O O . GLU A 1 256 ? 9.919 -19.324 -6.184 1.00 53.38 256 GLU A O 1
ATOM 2087 N N . GLU A 1 257 ? 9.137 -20.809 -4.710 1.00 51.41 257 GLU A N 1
ATOM 2088 C CA . GLU A 1 257 ? 10.444 -21.458 -4.477 1.00 51.41 257 GLU A CA 1
ATOM 2089 C C . GLU A 1 257 ? 10.894 -22.334 -5.672 1.00 51.41 257 GLU A C 1
ATOM 2091 O O . GLU A 1 257 ? 12.081 -22.413 -6.020 1.00 51.41 257 GLU A O 1
ATOM 2096 N N . LEU A 1 258 ? 9.946 -22.957 -6.376 1.00 48.91 258 LEU A N 1
ATOM 2097 C CA . LEU A 1 258 ? 10.204 -23.769 -7.570 1.00 48.91 258 LEU A CA 1
ATOM 2098 C C . LEU A 1 258 ? 10.536 -22.944 -8.823 1.00 48.91 258 LEU A C 1
ATOM 2100 O O . LEU A 1 258 ? 11.236 -23.453 -9.707 1.00 48.91 258 LEU A O 1
ATOM 2104 N N . GLU A 1 259 ? 10.065 -21.698 -8.938 1.00 49.34 259 GLU A N 1
ATOM 2105 C CA . GLU A 1 259 ? 10.478 -20.790 -10.021 1.00 49.34 259 GLU A CA 1
ATOM 2106 C C . GLU A 1 259 ? 11.898 -20.249 -9.810 1.00 49.34 259 GLU A C 1
ATOM 2108 O O . GLU A 1 259 ? 12.689 -20.229 -10.755 1.00 49.34 259 GLU A O 1
ATOM 2113 N N . THR A 1 260 ? 12.271 -19.902 -8.575 1.00 46.94 260 THR A N 1
ATOM 2114 C CA . THR A 1 260 ? 13.620 -19.380 -8.271 1.00 46.94 260 THR A CA 1
ATOM 2115 C C . THR A 1 260 ? 14.729 -20.426 -8.434 1.00 46.94 260 THR A C 1
ATOM 2117 O O . THR A 1 260 ? 15.862 -20.084 -8.770 1.00 46.94 260 THR A O 1
ATOM 2120 N N . THR A 1 261 ? 14.417 -21.715 -8.274 1.00 48.00 261 THR A N 1
ATOM 2121 C CA . THR A 1 261 ? 15.396 -22.814 -8.378 1.00 48.00 261 THR A CA 1
ATOM 2122 C C . THR A 1 261 ? 15.576 -23.380 -9.793 1.00 48.00 261 THR A C 1
ATOM 2124 O O . THR A 1 261 ? 16.513 -24.148 -10.034 1.00 48.00 261 THR A O 1
ATOM 2127 N N . LYS A 1 262 ? 14.729 -23.003 -10.764 1.00 47.16 262 LYS A N 1
ATOM 2128 C CA . LYS A 1 262 ? 14.807 -23.505 -12.152 1.00 47.16 262 LYS A CA 1
ATOM 2129 C C . LYS A 1 262 ? 15.761 -22.729 -13.069 1.00 47.16 262 LYS A C 1
ATOM 2131 O O . LYS A 1 262 ? 16.067 -23.241 -14.143 1.00 47.16 262 LYS A O 1
ATOM 2136 N N . GLU A 1 263 ? 16.282 -21.570 -12.659 1.00 44.59 263 GLU A N 1
ATOM 2137 C CA . GLU A 1 263 ? 17.241 -20.778 -13.458 1.00 44.59 263 GLU A CA 1
ATOM 2138 C C . GLU A 1 263 ? 18.731 -21.004 -13.108 1.00 44.59 263 GLU A C 1
ATOM 2140 O O . GLU A 1 263 ? 19.604 -20.433 -13.761 1.00 44.59 263 GLU A O 1
ATOM 2145 N N . GLU A 1 264 ? 19.062 -21.882 -12.150 1.00 42.91 264 GLU A N 1
ATOM 2146 C CA . GLU A 1 264 ? 20.458 -22.231 -11.797 1.00 42.91 264 GLU A CA 1
ATOM 2147 C C . GLU A 1 264 ? 20.994 -23.536 -12.442 1.00 42.91 264 GLU A C 1
ATOM 2149 O O . GLU A 1 264 ? 21.947 -24.139 -11.938 1.00 42.91 264 GLU A O 1
ATOM 2154 N N . ARG A 1 265 ? 20.450 -23.989 -13.582 1.00 36.41 265 ARG A N 1
ATOM 2155 C CA . ARG A 1 265 ? 21.027 -25.121 -14.345 1.00 36.41 265 ARG A CA 1
ATOM 2156 C C . ARG A 1 265 ? 21.282 -24.844 -15.818 1.00 36.41 265 ARG A C 1
ATOM 2158 O O . ARG A 1 265 ? 20.360 -24.363 -16.505 1.00 36.41 265 ARG A O 1
#

Foldseek 3Di:
DVVVVVVVVVLVVVVVVLVVVVVVCVVVVVVVVVVVVVVVVVLLVVLVVLVVVLVVLQVVLVVAFDLSVQLSPQLSVLSNVLSVVSVVLVVVVVVVVVVVVVVVVVVVVVVVVPDDPPPPDDDDDDDDVCVVVVVVVVSVVVVVVSVVVVVVVVVVVCVVVVVVVVSVVVSVVVVVVSVVSSVVSNVPRDPVVRVVVVVCVVCPPDDPPPVVVVVVVVDDDDDDDDDDDDDDDDDDDDDPDPVVVVVVVVVVVVVVVVVVPPPPD

InterPro domains:
  IPR009602 CBY1-interacting BAR domain-containing protein/FAM92 [PF06730] (3-89)
  IPR009602 CBY1-interacting BAR domain-containing protein/FAM92 [PF06730] (90-196)
  IPR009602 CBY1-interacting BAR domain-containing protein/FAM92 [PTHR21223] (89-260)
  IPR027267 AH/BAR domain superfamily [G3DSA:1.20.1270.60] (79-190)
  IPR027267 AH/BAR domain superfamily [SSF103657] (46-204)
  IPR035590 CBY1-interacting BAR domain-containing protein 1/2, BAR domain [cd07598] (10-195)

Radius of gyration: 36.32 Å; chains: 1; bounding box: 106×40×104 Å

Sequence (265 aa):
MLMLGRGLDARDNQTRQIREAVSNVEKHFGELCQIFAAYVRKTARLRDKADLLVNEIHAYAATETPNLKLGLKNFADEFSKLQDYRQAEEDLKATLTAKNREAKQLSQLERTRQRNPSDRHIIAESELQRASLDATRTSRQLEETIDNFEKQKIKDIKNILSEFITIEMLFHGKALEIYTAAFQNIQNIDENEDLEVFRSSLYPPEHQTRLDIVRANSKSPLQRTGSSRTCTGIVQIARNRLKEEEEEEEEEEEDEELETTKEER

=== Feature glossary ===
A reading guide for the features in this record.

Start from the sequence.

  · Sequence gives the chain of amino acids in standard one-letter code (A=alanine, C=cysteine, …, Y=tyrosine), read N→C. It is the only feature that is directly encoded by the gene; all structural features are derived from the folded form of this sequence.

Fold it, and you get atomic coordinates and the backbone conformation that goes with them.

  · The mmCIF table is the protein's shape written out atom by atom. For each backbone N, Cα, C, and carbonyl O, it records an (x, y, z) coordinate triple in Å plus the residue type, chain letter, and residue number.

  · Backbone dihedral angles. Every residue except chain termini has a φ (preceding-C → N → Cα → C) and a ψ (N → Cα → C → next-N). They are reported in degrees following the IUPAC sign convention. Secondary structure is essentially a statement about which (φ, ψ) basin each residue occupies.

  · DSSP 8-state secondary structure assigns each residue one of H (α-helix), G (3₁₀-helix), I (π-helix), E (extended β-strand), B (isolated β-bridge), T (hydrogen-bonded turn), S (bend), or '-' (coil). The assignment is computed from backbone hydrogen-bond geometry via the Kabsch–Sander algorithm.

  · P-SEA three-state annotation labels each residue as helix, strand, or coil based purely on the geometry of the Cα trace. It serves as a fallback when the full backbone (and thus DSSP) is unavailable.

Summarize the fold with a handful of shape descriptors and a per-residue structural alphabet.

  · Radius of gyration (Rg) is the root-mean-square distance of Cα atoms from their centroid — a single number for overall size and compactness. A globular domain of N residues has Rg ≈ 2.2·N^0.38 Å; an extended or disordered chain has a much larger Rg. The Cα contact count is the number of residue pairs whose Cα atoms are within 8 Å and are more than four positions apart in sequence — a standard proxy for tertiary packing density. The bounding box is the smallest axis-aligned box enclosing all Cα atoms.

  · Foldseek's 3Di representation compresses backbone geometry into a per-residue letter drawn from a learned twenty-state alphabet. It captures the tertiary interaction pattern around each residue — which residues are packed against it in space, regardless of where they are in sequence.

  · Accessible surface area quantifies burial. A residue with SASA near zero is packed into the hydrophobic core; one with SASA >100 Å² sits on the surface. Computed here via the Shrake–Rupley numerical algorithm with a 1.4 Å probe.

Ask how reliable the model is.

  · For AlphaFold models, the B-factor field carries pLDDT — the model's own estimate of local accuracy on a 0–100 scale. Regions with pLDDT<50 should be treated as essentially unmodeled; they often correspond to intrinsically disordered segments.

  · For experimental (PDB) structures, the B-factor (temperature factor) quantifies the positional spread of each atom in the crystal — a combination of thermal vibration and static disorder — in units of Å². High B-factors mark flexible loops or poorly resolved regions; low B-factors mark the rigid, well-ordered core.

  · PAE(i, j) answers: if I align the predicted and true structures on residue i, how far off (in Å) do I expect residue j to be? A block-diagonal PAE matrix with low values on the blocks and high values off-diagonal is the signature of a multi-domain protein with confidently predicted domains but uncertain inter-domain orientation.

Place it in context: what it resembles, what it is annotated as, and how it looks.

  · Structural nearest neighbors (via Foldseek easy-search vs the PDB). Reported per hit: target PDB id, E-value, and alignment TM-score. A TM-score above ~0.5 is the conventional threshold for 'same fold'.

  · Functional annotations link the protein to curated databases. InterPro entries identify conserved domains and families by matching the sequence against member-database signatures (Pfam, PROSITE, CDD, …). Gene Ontology (GO) terms describe molecular function, biological process, and cellular component in a controlled vocabulary. CATH places the structure in a hierarchical fold classification (Class/Architecture/Topology/Homologous-superfamily). The organism is the source species.

  · Plot images: a contact map (which residues are close in 3D, as an N×N binary image), a Ramachandran scatter (backbone torsion angles, revealing secondary-structure composition at a glance), and — for AlphaFold structures — a PAE heatmap (pairwise prediction confidence).

  · Structure images are PyMOL renders from six orthogonal camera directions. Cartoon representation draws helices as coils and strands as arrows; sticks shows the backbone as bonds; surface shows the solvent-excluded envelope. Rainbow coloring maps sequence position to hue (blue→red, N→C); chain coloring assigns a distinct color per polypeptide.